Protein 1AF7 (pdb70)

Structure (mmCIF, N/CA/C/O backbone):
data_1AF7
#
_entry.id   1AF7
#
_cell.length_a   55.450
_cell.length_b   47.960
_cell.length_c   63.060
_cell.angle_alpha   90.00
_cell.angle_beta   112.64
_cell.angle_gamma   90.00
#
_symmetry.space_group_name_H-M   'P 1 21 1'
#
loop_
_entity.id
_entity.type
_entity.pdbx_description
1 polymer 'CHEMOTAXIS RECEPTOR METHYLTRANSFERASE CHER'
2 non-polymer S-ADENOSYL-L-HOMOCYSTEINE
3 water water
#
loop_
_atom_site.group_PDB
_atom_site.id
_atom_site.type_symbol
_atom_site.label_atom_id
_atom_site.label_alt_id
_atom_site.label_comp_id
_atom_site.label_asym_id
_atom_site.label_entity_id
_atom_site.label_seq_id
_atom_site.pdbx_PDB_ins_code
_atom_site.Cartn_x
_atom_site.Cartn_y
_atom_site.Cartn_z
_atom_site.occupancy
_atom_site.B_iso_or_equiv
_atom_site.auth_seq_id
_atom_site.auth_comp_id
_atom_site.auth_asym_id
_atom_site.auth_atom_id
_atom_site.pdbx_PDB_model_num
ATOM 1 N N . SER A 1 1 ? 57.507 13.653 83.099 1.00 45.18 11 SER A N 1
ATOM 2 C CA . SER A 1 1 ? 57.501 14.439 81.828 1.00 44.59 11 SER A CA 1
ATOM 3 C C . SER A 1 1 ? 56.066 14.515 81.316 1.00 44.47 11 SER A C 1
ATOM 4 O O . SER A 1 1 ? 55.820 14.992 80.202 1.00 46.28 11 SER A O 1
ATOM 7 N N . VAL A 1 2 ? 55.132 13.963 82.091 1.00 44.24 12 VAL A N 1
ATOM 8 C CA . VAL A 1 2 ? 53.723 14.009 81.701 1.00 42.42 12 VAL A CA 1
ATOM 9 C C . VAL A 1 2 ? 53.177 15.321 82.245 1.00 42.54 12 VAL A C 1
ATOM 10 O O . VAL A 1 2 ? 53.580 15.786 83.330 1.00 44.10 12 VAL A O 1
ATOM 14 N N . LEU A 1 3 ? 52.329 15.953 81.453 1.00 41.90 13 LEU A N 1
ATOM 15 C CA . LEU A 1 3 ? 51.724 17.197 81.846 1.00 39.13 13 LEU A CA 1
ATOM 16 C C . LEU A 1 3 ? 50.452 17.180 81.048 1.00 36.95 13 LEU A C 1
ATOM 17 O O . LEU A 1 3 ? 50.434 17.572 79.883 1.00 38.39 13 LEU A O 1
ATOM 22 N N . LEU A 1 4 ? 49.444 16.541 81.624 1.00 36.89 14 LEU A N 1
ATOM 23 C CA . LEU A 1 4 ? 48.130 16.434 81.004 1.00 38.04 14 LEU A CA 1
ATOM 24 C C . LEU A 1 4 ? 47.724 17.785 80.419 1.00 39.27 14 LEU A C 1
ATOM 25 O O . LEU A 1 4 ? 47.902 18.827 81.065 1.00 39.66 14 LEU A O 1
ATOM 30 N N . GLN A 1 5 ? 47.207 17.767 79.190 1.00 39.58 15 GLN A N 1
ATOM 31 C CA . GLN A 1 5 ? 46.801 18.991 78.518 1.00 39.49 15 GLN A CA 1
ATOM 32 C C . GLN A 1 5 ? 45.474 19.549 78.990 1.00 41.28 15 GLN A C 1
ATOM 33 O O . GLN A 1 5 ? 45.394 20.247 79.997 1.00 42.75 15 GLN A O 1
ATOM 39 N N . MET A 1 6 ? 44.425 19.225 78.246 1.00 42.26 16 MET A N 1
ATOM 40 C CA . MET A 1 6 ? 43.099 19.722 78.551 1.00 42.21 16 MET A CA 1
ATOM 41 C C . MET A 1 6 ? 42.939 21.199 78.171 1.00 40.28 16 MET A C 1
ATOM 42 O O . MET A 1 6 ? 43.655 22.084 78.670 1.00 38.10 16 MET A O 1
ATOM 47 N N . THR A 1 7 ? 42.094 21.409 77.164 1.00 35.00 17 THR A N 1
ATOM 48 C CA . THR A 1 7 ? 41.716 22.736 76.684 1.00 35.00 17 THR A CA 1
ATOM 49 C C . THR A 1 7 ? 40.213 22.761 77.008 1.00 35.00 17 THR A C 1
ATOM 50 O O . THR A 1 7 ? 39.666 21.752 77.510 1.00 35.00 17 THR A O 1
ATOM 54 N N . GLN A 1 8 ? 39.531 23.861 76.693 1.00 42.38 18 GLN A N 1
ATOM 55 C CA . GLN A 1 8 ? 38.107 23.940 77.008 1.00 41.79 18 GLN A CA 1
ATOM 56 C C . GLN A 1 8 ? 37.188 22.930 76.302 1.00 42.06 18 GLN A C 1
ATOM 57 O O . GLN A 1 8 ? 37.149 22.850 75.057 1.00 42.93 18 GLN A O 1
ATOM 63 N N . ARG A 1 9 ? 36.461 22.168 77.127 1.00 40.18 19 ARG A N 1
ATOM 64 C CA . ARG A 1 9 ? 35.483 21.175 76.669 1.00 37.21 19 ARG A CA 1
ATOM 65 C C . ARG A 1 9 ? 34.081 21.663 77.067 1.00 37.17 19 ARG A C 1
ATOM 66 O O . ARG A 1 9 ? 33.729 21.714 78.260 1.00 37.07 19 ARG A O 1
ATOM 74 N N . LEU A 1 10 ? 33.315 22.079 76.063 1.00 35.94 20 LEU A N 1
ATOM 75 C CA . LEU A 1 10 ? 31.969 22.581 76.271 1.00 34.98 20 LEU A CA 1
ATOM 76 C C . LEU A 1 10 ? 30.962 21.487 75.933 1.00 35.88 20 LEU A C 1
ATOM 77 O O . LEU A 1 10 ? 31.326 20.427 75.407 1.00 34.84 20 LEU A O 1
ATOM 82 N N . ALA A 1 11 ? 29.689 21.758 76.201 1.00 36.46 21 ALA A N 1
ATOM 83 C CA . ALA A 1 11 ? 28.642 20.776 75.942 1.00 38.74 21 ALA A CA 1
ATOM 84 C C . ALA A 1 11 ? 27.518 21.316 75.081 1.00 38.06 21 ALA A C 1
ATOM 85 O O . ALA A 1 11 ? 26.892 22.336 75.402 1.00 40.37 21 ALA A O 1
ATOM 87 N N . LEU A 1 12 ? 27.281 20.628 73.968 1.00 37.04 22 LEU A N 1
ATOM 88 C CA . LEU A 1 12 ? 26.222 21.000 73.047 1.00 34.07 22 LEU A CA 1
ATOM 89 C C . LEU A 1 12 ? 25.021 20.244 73.546 1.00 33.58 22 LEU A C 1
ATOM 90 O O . LEU A 1 12 ? 25.058 19.010 73.607 1.00 33.67 22 LEU A O 1
ATOM 95 N N . SER A 1 13 ? 23.992 20.967 73.974 1.00 33.33 23 SER A N 1
ATOM 96 C CA . SER A 1 13 ? 22.792 20.302 74.458 1.00 32.54 23 SER A CA 1
ATOM 97 C C . SER A 1 13 ? 21.883 19.945 73.287 1.00 32.87 23 SER A C 1
ATOM 98 O O . SER A 1 13 ? 22.088 20.420 72.173 1.00 32.57 23 SER A O 1
ATOM 101 N N . ASP A 1 14 ? 20.919 19.062 73.530 1.00 33.29 24 ASP A N 1
ATOM 102 C CA . ASP A 1 14 ? 19.961 18.670 72.501 1.00 32.69 24 ASP A CA 1
ATOM 103 C C . ASP A 1 14 ? 19.266 19.938 72.053 1.00 30.92 24 ASP A C 1
ATOM 104 O O . ASP A 1 14 ? 19.105 20.170 70.860 1.00 31.55 24 ASP A O 1
ATOM 109 N N . ALA A 1 15 ? 18.857 20.742 73.037 1.00 27.91 25 ALA A N 1
ATOM 110 C CA . ALA A 1 15 ? 18.163 22.002 72.810 1.00 25.45 25 ALA A CA 1
ATOM 111 C C . ALA A 1 15 ? 19.002 22.945 71.968 1.00 23.36 25 ALA A C 1
ATOM 112 O O . ALA A 1 15 ? 18.507 23.574 71.051 1.00 21.91 25 ALA A O 1
ATOM 114 N N . HIS A 1 16 ? 20.277 23.061 72.285 1.00 22.75 26 HIS A N 1
ATOM 115 C CA . HIS A 1 16 ? 21.104 23.944 71.502 1.00 22.93 26 HIS A CA 1
ATOM 116 C C . HIS A 1 16 ? 21.266 23.441 70.086 1.00 23.35 26 HIS A C 1
ATOM 117 O O . HIS A 1 16 ? 21.106 24.213 69.149 1.00 24.58 26 HIS A O 1
ATOM 124 N N . PHE A 1 17 ? 21.449 22.133 69.924 1.00 24.28 27 PHE A N 1
ATOM 125 C CA . PHE A 1 17 ? 21.604 21.541 68.595 1.00 24.39 27 PHE A CA 1
ATOM 126 C C . PHE A 1 17 ? 20.393 21.871 67.730 1.00 23.77 27 PHE A C 1
ATOM 127 O O . PHE A 1 17 ? 20.544 22.330 66.594 1.00 23.61 27 PHE A O 1
ATOM 135 N N . ARG A 1 18 ? 19.201 21.660 68.282 1.00 24.31 28 ARG A N 1
ATOM 136 C CA . ARG A 1 18 ? 17.953 21.931 67.573 1.00 26.31 28 ARG A CA 1
ATOM 137 C C . ARG A 1 18 ? 17.899 23.388 67.158 1.00 26.18 28 ARG A C 1
ATOM 138 O O . ARG A 1 18 ? 17.365 23.724 66.105 1.00 26.36 28 ARG A O 1
ATOM 146 N N . ARG A 1 19 ? 18.477 24.249 67.985 1.00 26.94 29 ARG A N 1
ATOM 147 C CA . ARG A 1 19 ? 18.500 25.677 67.717 1.00 26.26 29 ARG A CA 1
ATOM 148 C C . ARG A 1 19 ? 19.395 25.999 66.515 1.00 24.31 29 ARG A C 1
ATOM 149 O O . ARG A 1 19 ? 19.030 26.794 65.652 1.00 24.48 29 ARG A O 1
ATOM 157 N N . ILE A 1 20 ? 20.565 25.375 66.478 1.00 24.48 30 ILE A N 1
ATOM 158 C CA . ILE A 1 20 ? 21.542 25.538 65.408 1.00 23.14 30 ILE A CA 1
ATOM 159 C C . ILE A 1 20 ? 20.899 25.098 64.098 1.00 23.90 30 ILE A C 1
ATOM 160 O O . ILE A 1 20 ? 21.072 25.728 63.065 1.00 26.99 30 ILE A O 1
ATOM 165 N N . CYS A 1 21 ? 20.152 24.006 64.147 1.00 26.37 31 CYS A N 1
ATOM 166 C CA . CYS A 1 21 ? 19.469 23.484 62.967 1.00 25.74 31 CYS A CA 1
ATOM 167 C C . CYS A 1 21 ? 18.411 24.459 62.423 1.00 26.60 31 CYS A C 1
ATOM 168 O O . CYS A 1 21 ? 18.320 24.662 61.202 1.00 27.17 31 CYS A O 1
ATOM 171 N N . GLN A 1 22 ? 17.631 25.072 63.318 1.00 25.03 32 GLN A N 1
ATOM 172 C CA . GLN A 1 22 ? 16.602 26.031 62.908 1.00 24.54 32 GLN A CA 1
ATOM 173 C C . GLN A 1 22 ? 17.239 27.256 62.276 1.00 24.73 32 GLN A C 1
ATOM 174 O O . GLN A 1 22 ? 16.758 27.756 61.256 1.00 24.54 32 GLN A O 1
ATOM 180 N N . LEU A 1 23 ? 18.312 27.747 62.900 1.00 21.61 33 LEU A N 1
ATOM 181 C CA . LEU A 1 23 ? 19.015 28.935 62.429 1.00 22.07 33 LEU A CA 1
ATOM 182 C C . LEU A 1 23 ? 19.655 28.803 61.071 1.00 20.27 33 LEU A C 1
ATOM 183 O O . LEU A 1 23 ? 19.571 29.714 60.253 1.00 20.84 33 LEU A O 1
ATOM 188 N N . ILE A 1 24 ? 20.314 27.685 60.819 1.00 19.17 34 ILE A N 1
ATOM 189 C CA . ILE A 1 24 ? 20.954 27.518 59.538 1.00 20.53 34 ILE A CA 1
ATOM 190 C C . ILE A 1 24 ? 19.879 27.258 58.493 1.00 20.42 34 ILE A C 1
ATOM 191 O O . ILE A 1 24 ? 19.994 27.699 57.345 1.00 19.53 34 ILE A O 1
ATOM 196 N N . TYR A 1 25 ? 18.793 26.604 58.895 1.00 21.27 35 TYR A N 1
ATOM 197 C CA . TYR A 1 25 ? 17.704 26.346 57.954 1.00 22.48 35 TYR A CA 1
ATOM 198 C C . TYR A 1 25 ? 17.079 27.663 57.514 1.00 23.29 35 TYR A C 1
ATOM 199 O O . TYR A 1 25 ? 16.904 27.895 56.328 1.00 24.51 35 TYR A O 1
ATOM 208 N N . GLN A 1 26 ? 16.753 28.526 58.477 1.00 26.30 36 GLN A N 1
ATOM 209 C CA . GLN A 1 26 ? 16.142 29.829 58.191 1.00 26.00 36 GLN A CA 1
ATOM 210 C C . GLN A 1 26 ? 17.074 30.731 57.397 1.00 23.98 36 GLN A C 1
ATOM 211 O O . GLN A 1 26 ? 16.621 31.534 56.596 1.00 22.83 36 GLN A O 1
ATOM 217 N N . ARG A 1 27 ? 18.377 30.575 57.593 1.00 22.33 37 ARG A N 1
ATOM 218 C CA . ARG A 1 27 ? 19.356 31.408 56.914 1.00 21.27 37 ARG A CA 1
ATOM 219 C C . ARG A 1 27 ? 19.822 30.949 55.546 1.00 21.14 37 ARG A C 1
ATOM 220 O O . ARG A 1 27 ? 19.814 31.719 54.589 1.00 21.48 37 ARG A O 1
ATOM 228 N N . ALA A 1 28 ? 20.257 29.701 55.474 1.00 22.40 38 ALA A N 1
ATOM 229 C CA . ALA A 1 28 ? 20.797 29.124 54.253 1.00 23.16 38 ALA A CA 1
ATOM 230 C C . ALA A 1 28 ? 19.951 28.030 53.636 1.00 23.98 38 ALA A C 1
ATOM 231 O O . ALA A 1 28 ? 20.333 27.482 52.598 1.00 25.77 38 ALA A O 1
ATOM 233 N N . GLY A 1 29 ? 18.844 27.678 54.290 1.00 25.96 39 GLY A N 1
ATOM 234 C CA . GLY A 1 29 ? 17.955 26.646 53.778 1.00 24.94 39 GLY A CA 1
ATOM 235 C C . GLY A 1 29 ? 18.449 25.224 53.958 1.00 23.83 39 GLY A C 1
ATOM 236 O O . GLY A 1 29 ? 17.766 24.262 53.594 1.00 24.24 39 GLY A O 1
ATOM 237 N N . ILE A 1 30 ? 19.636 25.095 54.532 1.00 22.78 40 ILE A N 1
ATOM 238 C CA . ILE A 1 30 ? 20.261 23.805 54.772 1.00 23.33 40 ILE A CA 1
ATOM 239 C C . ILE A 1 30 ? 19.546 23.020 55.865 1.00 23.65 40 ILE A C 1
ATOM 240 O O . ILE A 1 30 ? 19.316 23.529 56.964 1.00 23.73 40 ILE A O 1
ATOM 245 N N . VAL A 1 31 ? 19.234 21.767 55.561 1.00 23.20 41 VAL A N 1
ATOM 246 C CA . VAL A 1 31 ? 18.569 20.882 56.494 1.00 25.60 41 VAL A CA 1
ATOM 247 C C . VAL A 1 31 ? 19.638 19.937 57.055 1.00 25.02 41 VAL A C 1
ATOM 248 O O . VAL A 1 31 ? 20.209 19.141 56.302 1.00 25.51 41 VAL A O 1
ATOM 252 N N . LEU A 1 32 ? 19.945 20.054 58.353 1.00 25.40 42 LEU A N 1
ATOM 253 C CA . LEU A 1 32 ? 20.962 19.200 58.998 1.00 27.04 42 LEU A CA 1
ATOM 254 C C . LEU A 1 32 ? 20.364 17.950 59.598 1.00 27.46 42 LEU A C 1
ATOM 255 O O . LEU A 1 32 ? 19.242 17.979 60.086 1.00 28.96 42 LEU A O 1
ATOM 260 N N . ALA A 1 33 ? 21.167 16.892 59.666 1.00 30.07 43 ALA A N 1
ATOM 261 C CA . ALA A 1 33 ? 20.743 15.612 60.238 1.00 30.69 43 ALA A CA 1
ATOM 262 C C . ALA A 1 33 ? 21.337 15.429 61.629 1.00 30.28 43 ALA A C 1
ATOM 263 O O . ALA A 1 33 ? 22.395 15.982 61.939 1.00 28.83 43 ALA A O 1
ATOM 265 N N . ASP A 1 34 ? 20.704 14.585 62.436 1.00 30.90 44 ASP A N 1
ATOM 266 C CA . ASP A 1 34 ? 21.175 14.337 63.798 1.00 31.18 44 ASP A CA 1
ATOM 267 C C . ASP A 1 34 ? 22.522 13.637 63.860 1.00 31.23 44 ASP A C 1
ATOM 268 O O . ASP A 1 34 ? 23.146 13.570 64.922 1.00 31.43 44 ASP A O 1
ATOM 273 N N . HIS A 1 35 ? 22.957 13.066 62.744 1.00 31.28 45 HIS A N 1
ATOM 274 C CA . HIS A 1 35 ? 24.236 12.370 62.730 1.00 32.39 45 HIS A CA 1
ATOM 275 C C . HIS A 1 35 ? 25.391 13.296 62.384 1.00 30.28 45 HIS A C 1
ATOM 276 O O . HIS A 1 35 ? 26.535 12.847 62.260 1.00 30.31 45 HIS A O 1
ATOM 283 N N . LYS A 1 36 ? 25.085 14.580 62.174 1.00 28.31 46 LYS A N 1
ATOM 284 C CA . LYS A 1 36 ? 26.120 15.577 61.896 1.00 27.25 46 LYS A CA 1
ATOM 285 C C . LYS A 1 36 ? 26.459 16.386 63.157 1.00 26.11 46 LYS A C 1
ATOM 286 O O . LYS A 1 36 ? 27.348 17.239 63.137 1.00 26.20 46 LYS A O 1
ATOM 292 N N . ARG A 1 37 ? 25.821 16.048 64.276 1.00 26.10 47 ARG A N 1
ATOM 293 C CA . ARG A 1 37 ? 26.032 16.793 65.513 1.00 26.34 47 ARG A CA 1
ATOM 294 C C . ARG A 1 37 ? 27.431 16.807 66.068 1.00 25.04 47 ARG A C 1
ATOM 295 O O . ARG A 1 37 ? 27.860 17.819 66.619 1.00 25.08 47 ARG A O 1
ATOM 303 N N . ASP A 1 38 ? 28.157 15.704 65.929 1.00 24.75 48 ASP A N 1
ATOM 304 C CA . ASP A 1 38 ? 29.525 15.673 66.447 1.00 24.05 48 ASP A CA 1
ATOM 305 C C . ASP A 1 38 ? 30.376 16.589 65.581 1.00 23.30 48 ASP A C 1
ATOM 306 O O . ASP A 1 38 ? 31.297 17.247 66.068 1.00 21.99 48 ASP A O 1
ATOM 311 N N . MET A 1 39 ? 30.053 16.608 64.287 1.00 23.04 49 MET A N 1
ATOM 312 C CA . MET A 1 39 ? 30.742 17.445 63.318 1.00 24.88 49 MET A CA 1
ATOM 313 C C . MET A 1 39 ? 30.415 18.905 63.615 1.00 23.85 49 MET A C 1
ATOM 314 O O . MET A 1 39 ? 31.316 19.741 63.669 1.00 24.56 49 MET A O 1
ATOM 319 N N . VAL A 1 40 ? 29.133 19.201 63.817 1.00 23.68 50 VAL A N 1
ATOM 320 C CA . VAL A 1 40 ? 28.683 20.559 64.131 1.00 25.57 50 VAL A CA 1
ATOM 321 C C . VAL A 1 40 ? 29.389 21.050 65.377 1.00 25.33 50 VAL A C 1
ATOM 322 O O . VAL A 1 40 ? 29.871 22.174 65.431 1.00 26.20 50 VAL A O 1
ATOM 326 N N . TYR A 1 41 ? 29.491 20.177 66.368 1.00 26.73 51 TYR A N 1
ATOM 327 C CA . TYR A 1 41 ? 30.148 20.535 67.602 1.00 26.13 51 TYR A CA 1
ATOM 328 C C . TYR A 1 41 ? 31.619 20.883 67.395 1.00 26.27 51 TYR A C 1
ATOM 329 O O . TYR A 1 41 ? 32.076 21.937 67.822 1.00 26.78 51 TYR A O 1
ATOM 338 N N . ASN A 1 42 ? 32.354 20.007 66.725 1.00 27.22 52 ASN A N 1
ATOM 339 C CA . ASN A 1 42 ? 33.769 20.231 66.489 1.00 26.87 52 ASN A CA 1
ATOM 340 C C . ASN A 1 42 ? 34.122 21.485 65.733 1.00 25.62 52 ASN A C 1
ATOM 341 O O . ASN A 1 42 ? 35.169 22.075 65.998 1.00 25.91 52 ASN A O 1
ATOM 346 N N . ARG A 1 43 ? 33.284 21.872 64.777 1.00 23.98 53 ARG A N 1
ATOM 347 C CA . ARG A 1 43 ? 33.525 23.075 63.980 1.00 22.91 53 ARG A CA 1
ATOM 348 C C . ARG A 1 43 ? 33.067 24.388 64.639 1.00 22.44 53 ARG A C 1
ATOM 349 O O . ARG A 1 43 ? 33.709 25.432 64.489 1.00 22.49 53 ARG A O 1
ATOM 357 N N . LEU A 1 44 ? 31.985 24.313 65.405 1.00 22.71 54 LEU A N 1
ATOM 358 C CA . LEU A 1 44 ? 31.435 25.467 66.088 1.00 22.79 54 LEU A CA 1
ATOM 359 C C . LEU A 1 44 ? 32.112 25.814 67.415 1.00 24.18 54 LEU A C 1
ATOM 360 O O . LEU A 1 44 ? 32.146 26.988 67.766 1.00 24.88 54 LEU A O 1
ATOM 365 N N . VAL A 1 45 ? 32.690 24.834 68.127 1.00 24.17 55 VAL A N 1
ATOM 366 C CA . VAL A 1 45 ? 33.381 25.137 69.391 1.00 25.37 55 VAL A CA 1
ATOM 367 C C . VAL A 1 45 ? 34.533 26.070 69.139 1.00 25.62 55 VAL A C 1
ATOM 368 O O . VAL A 1 45 ? 34.925 26.827 70.020 1.00 26.70 55 VAL A O 1
ATOM 372 N N . ARG A 1 46 ? 35.122 25.974 67.961 1.00 24.24 56 ARG A N 1
ATOM 373 C CA . ARG A 1 46 ? 36.218 26.852 67.617 1.00 24.67 56 ARG A CA 1
ATOM 374 C C . ARG A 1 46 ? 35.807 28.324 67.568 1.00 22.54 56 ARG A C 1
ATOM 375 O O . ARG A 1 46 ? 36.650 29.212 67.729 1.00 22.74 56 ARG A O 1
ATOM 383 N N . ARG A 1 47 ? 34.516 28.579 67.345 1.00 22.79 57 ARG A N 1
ATOM 384 C CA . ARG A 1 47 ? 33.988 29.940 67.288 1.00 21.40 57 ARG A CA 1
ATOM 385 C C . ARG A 1 47 ? 33.795 30.382 68.716 1.00 22.31 57 ARG A C 1
ATOM 386 O O . ARG A 1 47 ? 34.083 31.513 69.065 1.00 23.67 57 ARG A O 1
ATOM 394 N N . LEU A 1 48 ? 33.272 29.485 69.534 1.00 22.52 58 LEU A N 1
ATOM 395 C CA . LEU A 1 48 ? 33.047 29.767 70.936 1.00 23.64 58 LEU A CA 1
ATOM 396 C C . LEU A 1 48 ? 34.359 30.199 71.557 1.00 23.37 58 LEU A C 1
ATOM 397 O O . LEU A 1 48 ? 34.436 31.243 72.188 1.00 24.53 58 LEU A O 1
ATOM 402 N N . ARG A 1 49 ? 35.400 29.403 71.351 1.00 23.95 59 ARG A N 1
ATOM 403 C CA . ARG A 1 49 ? 36.717 29.698 71.891 1.00 24.54 59 ARG A CA 1
ATOM 404 C C . ARG A 1 49 ? 37.271 31.021 71.410 1.00 23.84 59 ARG A C 1
ATOM 405 O O . ARG A 1 49 ? 37.667 31.845 72.220 1.00 26.19 59 ARG A O 1
ATOM 413 N N . ALA A 1 50 ? 37.309 31.222 70.096 1.00 23.84 60 ALA A N 1
ATOM 414 C CA . ALA A 1 50 ? 37.825 32.462 69.514 1.00 22.86 60 ALA A CA 1
ATOM 415 C C . ALA A 1 50 ? 37.111 33.696 70.062 1.00 22.98 60 ALA A C 1
ATOM 416 O O . ALA A 1 50 ? 37.720 34.744 70.193 1.00 23.75 60 ALA A O 1
ATOM 418 N N . LEU A 1 51 ? 35.826 33.566 70.373 1.00 22.86 61 LEU A N 1
ATOM 419 C CA . LEU A 1 51 ? 35.040 34.667 70.904 1.00 22.81 61 LEU A CA 1
ATOM 420 C C . LEU A 1 51 ? 35.038 34.698 72.440 1.00 22.85 61 LEU A C 1
ATOM 421 O O . LEU A 1 51 ? 34.481 35.626 73.045 1.00 23.03 61 LEU A O 1
ATOM 426 N N . GLY A 1 52 ? 35.660 33.700 73.065 1.00 21.52 62 GLY A N 1
ATOM 427 C CA . GLY A 1 52 ? 35.719 33.660 74.513 1.00 22.63 62 GLY A CA 1
ATOM 428 C C . GLY A 1 52 ? 34.447 33.273 75.254 1.00 24.20 62 GLY A C 1
ATOM 429 O O . GLY A 1 52 ? 34.231 33.675 76.405 1.00 24.16 62 GLY A O 1
ATOM 430 N N . LEU A 1 53 ? 33.591 32.499 74.605 1.00 23.77 63 LEU A N 1
ATOM 431 C CA . LEU A 1 53 ? 32.347 32.051 75.225 1.00 26.03 63 LEU A CA 1
ATOM 432 C C . LEU A 1 53 ? 32.557 30.622 75.669 1.00 26.61 63 LEU A C 1
ATOM 433 O O . LEU A 1 53 ? 33.453 29.951 75.202 1.00 26.04 63 LEU A O 1
ATOM 438 N N . ASP A 1 54 ? 31.777 30.167 76.622 1.00 29.04 64 ASP A N 1
ATOM 439 C CA . ASP A 1 54 ? 31.904 28.788 77.066 1.00 31.77 64 ASP A CA 1
ATOM 440 C C . ASP A 1 54 ? 30.501 28.234 77.177 1.00 30.64 64 ASP A C 1
ATOM 441 O O . ASP A 1 54 ? 30.278 27.211 77.819 1.00 31.62 64 ASP A O 1
ATOM 446 N N . ASP A 1 55 ? 29.576 28.878 76.475 1.00 29.47 65 ASP A N 1
ATOM 447 C CA . ASP A 1 55 ? 28.181 28.524 76.538 1.00 26.34 65 ASP A CA 1
ATOM 448 C C . ASP A 1 55 ? 27.624 28.664 75.140 1.00 25.94 65 ASP A C 1
ATOM 449 O O . ASP A 1 55 ? 27.782 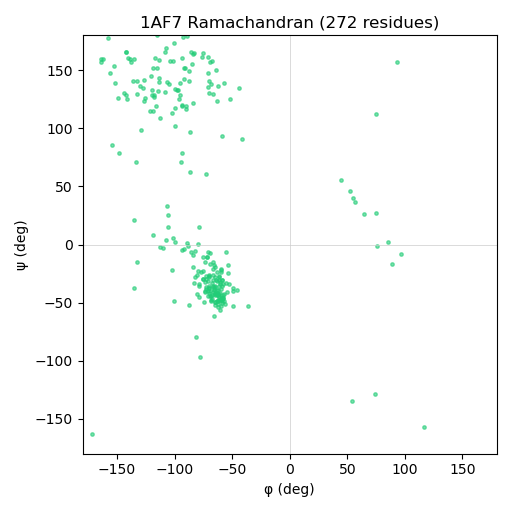29.718 74.508 1.00 25.56 65 ASP A O 1
ATOM 454 N N . PHE A 1 56 ? 27.014 27.589 74.636 1.00 25.32 66 PHE A N 1
ATOM 455 C CA . PHE A 1 56 ? 26.421 27.596 73.295 1.00 24.78 66 PHE A CA 1
ATOM 456 C C . PHE A 1 56 ? 25.196 28.478 73.274 1.00 22.47 66 PHE A C 1
ATOM 457 O O . PHE A 1 56 ? 24.858 29.055 72.248 1.00 22.95 66 PHE A O 1
ATOM 465 N N . GLY A 1 57 ? 24.559 28.615 74.427 1.00 23.99 67 GLY A N 1
ATOM 466 C CA . GLY A 1 57 ? 23.377 29.453 74.541 1.00 23.68 67 GLY A CA 1
ATOM 467 C C . GLY A 1 57 ? 23.717 30.904 74.308 1.00 24.29 67 GLY A C 1
ATOM 468 O O . GLY A 1 57 ? 22.960 31.610 73.662 1.00 26.39 67 GLY A O 1
ATOM 469 N N . ARG A 1 58 ? 24.863 31.343 74.813 1.00 24.98 68 ARG A N 1
ATOM 470 C CA . ARG A 1 58 ? 25.304 32.727 74.630 1.00 25.31 68 ARG A CA 1
ATOM 471 C C . ARG A 1 58 ? 25.711 33.003 73.187 1.00 25.51 68 ARG A C 1
ATOM 472 O O . ARG A 1 58 ? 25.487 34.096 72.679 1.00 26.17 68 ARG A O 1
ATOM 480 N N . TYR A 1 59 ? 26.344 32.023 72.547 1.00 25.33 69 TYR A N 1
ATOM 481 C CA . TYR A 1 59 ? 26.765 32.152 71.148 1.00 25.51 69 TYR A CA 1
ATOM 482 C C . TYR A 1 59 ? 25.568 32.339 70.197 1.00 25.77 69 TYR A C 1
ATOM 483 O O . TYR A 1 59 ? 25.575 33.208 69.311 1.00 26.06 69 TYR A O 1
ATOM 492 N N . LEU A 1 60 ? 24.562 31.488 70.373 1.00 25.26 70 LEU A N 1
ATOM 493 C CA . LEU A 1 60 ? 23.362 31.508 69.563 1.00 24.38 70 LEU A CA 1
ATOM 494 C C . LEU A 1 60 ? 22.563 32.784 69.758 1.00 24.22 70 LEU A C 1
ATOM 495 O O . LEU A 1 60 ? 21.884 33.231 68.842 1.00 24.08 70 LEU A O 1
ATOM 500 N N . SER A 1 61 ? 22.669 33.392 70.934 1.00 25.44 71 SER A N 1
ATOM 501 C CA . SER A 1 61 ? 21.961 34.635 71.208 1.00 26.70 71 SER A CA 1
ATOM 502 C C . SER A 1 61 ? 22.595 35.817 70.487 1.00 27.59 71 SER A C 1
ATOM 503 O O . SER A 1 61 ? 21.897 36.669 69.961 1.00 28.25 71 SER A O 1
ATOM 506 N N . MET A 1 62 ? 23.917 35.874 70.464 1.00 27.54 72 MET A N 1
ATOM 507 C CA . MET A 1 62 ? 24.616 36.947 69.767 1.00 28.14 72 MET A CA 1
ATOM 508 C C . MET A 1 62 ? 24.302 36.890 68.275 1.00 29.73 72 MET A C 1
ATOM 509 O O . MET A 1 62 ? 24.255 37.919 67.598 1.00 31.64 72 MET A O 1
ATOM 514 N N . LEU A 1 63 ? 24.074 35.675 67.782 1.00 29.10 73 LEU A N 1
ATOM 515 C CA . LEU A 1 63 ? 23.738 35.406 66.387 1.00 28.30 73 LEU A CA 1
ATOM 516 C C . LEU A 1 63 ? 22.292 35.822 66.098 1.00 28.03 73 LEU A C 1
ATOM 517 O O . LEU A 1 63 ? 22.004 36.509 65.108 1.00 27.04 73 LEU A O 1
ATOM 522 N N . GLU A 1 64 ? 21.381 35.373 66.960 1.00 28.51 74 GLU A N 1
ATOM 523 C CA . GLU A 1 64 ? 19.956 35.678 66.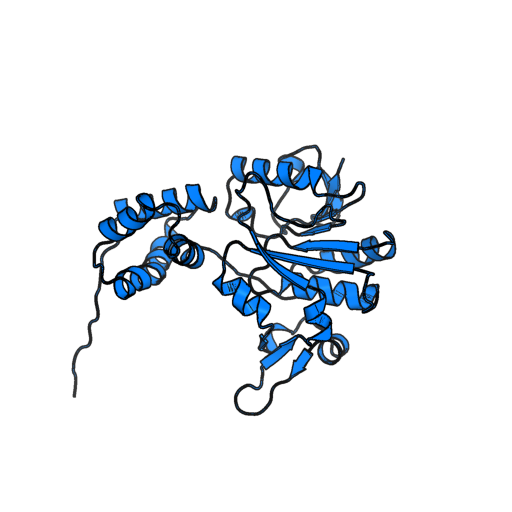832 1.00 31.77 74 GLU A CA 1
ATOM 524 C C . GLU A 1 64 ? 19.687 37.157 67.047 1.00 33.43 74 GLU A C 1
ATOM 525 O O . GLU A 1 64 ? 18.844 37.745 66.376 1.00 33.74 74 GLU A O 1
ATOM 531 N N . ALA A 1 65 ? 20.438 37.773 67.945 1.00 34.27 75 ALA A N 1
ATOM 532 C CA . ALA A 1 65 ? 20.242 39.173 68.189 1.00 35.76 75 ALA A CA 1
ATOM 533 C C . ALA A 1 65 ? 20.623 39.954 66.942 1.00 38.34 75 ALA A C 1
ATOM 534 O O . ALA A 1 65 ? 19.772 40.540 66.286 1.00 41.85 75 ALA A O 1
ATOM 536 N N . ASN A 1 66 ? 21.885 39.850 66.551 1.00 38.18 76 ASN A N 1
ATOM 537 C CA . ASN A 1 66 ? 22.434 40.615 65.432 1.00 37.47 76 ASN A CA 1
ATOM 538 C C . ASN A 1 66 ? 22.423 39.921 64.056 1.00 35.59 76 ASN A C 1
ATOM 539 O O . ASN A 1 66 ? 23.473 39.532 63.551 1.00 35.16 76 ASN A O 1
ATOM 544 N N . GLN A 1 67 ? 21.268 39.901 63.394 1.00 34.57 77 GLN A N 1
ATOM 545 C CA . GLN A 1 67 ? 21.125 39.231 62.096 1.00 33.99 77 GLN A CA 1
ATOM 546 C C . GLN A 1 67 ? 22.063 39.627 60.952 1.00 31.73 77 GLN A C 1
ATOM 547 O O . GLN A 1 67 ? 22.094 38.975 59.919 1.00 32.35 77 GLN A O 1
ATOM 553 N N . ASN A 1 68 ? 22.879 40.647 61.152 1.00 33.39 78 ASN A N 1
ATOM 554 C CA . ASN A 1 68 ? 23.783 41.087 60.100 1.00 33.27 78 ASN A CA 1
ATOM 555 C C . ASN A 1 68 ? 25.260 40.991 60.451 1.00 33.33 78 ASN A C 1
ATOM 556 O O . ASN A 1 68 ? 26.107 41.510 59.719 1.00 34.99 78 ASN A O 1
ATOM 561 N N . SER A 1 69 ? 25.602 40.375 61.569 1.00 33.73 79 SER A N 1
ATOM 562 C CA . SER A 1 69 ? 27.012 40.300 61.918 1.00 34.43 79 SER A CA 1
ATOM 563 C C . SER A 1 69 ? 27.851 39.419 60.992 1.00 33.78 79 SER A C 1
ATOM 564 O O . SER A 1 69 ? 27.318 38.548 60.297 1.00 35.23 79 SER A O 1
ATOM 567 N N . ALA A 1 70 ? 29.168 39.669 60.985 1.00 33.00 80 ALA A N 1
ATOM 568 C CA . ALA A 1 70 ? 30.152 38.904 60.191 1.00 29.81 80 ALA A CA 1
ATOM 569 C C . ALA A 1 70 ? 30.298 37.471 60.749 1.00 28.36 80 ALA A C 1
ATOM 570 O O . ALA A 1 70 ? 30.851 36.584 60.101 1.00 29.66 80 ALA A O 1
ATOM 572 N N . GLU A 1 71 ? 29.838 37.272 61.978 1.00 24.90 81 GLU A N 1
ATOM 573 C CA . GLU A 1 71 ? 29.887 35.976 62.626 1.00 22.85 81 GLU A CA 1
ATOM 574 C C . GLU A 1 71 ? 28.896 35.020 61.941 1.00 22.14 81 GLU A C 1
ATOM 575 O O . GLU A 1 71 ? 29.089 33.807 61.950 1.00 23.40 81 GLU A O 1
ATOM 581 N N . TRP A 1 72 ? 27.846 35.576 61.336 1.00 20.92 82 TRP A N 1
ATOM 582 C CA . TRP A 1 72 ? 26.858 34.783 60.643 1.00 20.60 82 TRP A CA 1
ATOM 583 C C . TRP A 1 72 ? 27.545 34.044 59.532 1.00 20.40 82 TRP A C 1
ATOM 584 O O . TRP A 1 72 ? 27.175 32.921 59.218 1.00 22.73 82 TRP A O 1
ATOM 595 N N . GLN A 1 73 ? 28.584 34.650 58.967 1.00 21.23 83 GLN A N 1
ATOM 596 C CA . GLN A 1 73 ? 29.330 34.025 57.882 1.00 19.65 83 GLN A CA 1
ATOM 597 C C . GLN A 1 73 ? 30.194 32.862 58.367 1.00 18.26 83 GLN A C 1
ATOM 598 O O . GLN A 1 73 ? 30.336 31.852 57.681 1.00 19.66 83 GLN A O 1
ATOM 604 N N . ALA A 1 74 ? 30.785 33.010 59.542 1.00 18.23 84 ALA A N 1
ATOM 605 C CA . ALA A 1 74 ? 31.603 31.958 60.118 1.00 17.32 84 ALA A CA 1
ATOM 606 C C . ALA A 1 74 ? 30.715 30.759 60.465 1.00 18.46 84 ALA A C 1
ATOM 607 O O . ALA A 1 74 ? 31.122 29.615 60.333 1.00 20.38 84 ALA A O 1
ATOM 609 N N . PHE A 1 75 ? 29.501 31.043 60.916 1.00 17.45 85 PHE A N 1
ATOM 610 C CA . PHE A 1 75 ? 28.497 30.050 61.293 1.00 16.57 85 PHE A CA 1
ATOM 611 C C . PHE A 1 75 ? 28.106 29.215 60.065 1.00 15.86 85 PHE A C 1
ATOM 612 O O . PHE A 1 75 ? 28.103 27.981 60.097 1.00 15.09 85 PHE A O 1
ATOM 620 N N . ILE A 1 76 ? 27.808 29.916 58.979 1.00 16.96 86 ILE A N 1
ATOM 621 C CA . ILE A 1 76 ? 27.432 29.317 57.706 1.00 17.34 86 ILE A CA 1
ATOM 622 C C . ILE A 1 76 ? 28.563 28.451 57.138 1.00 17.37 86 ILE A C 1
ATOM 623 O O . ILE A 1 76 ? 28.349 27.319 56.702 1.00 18.84 86 ILE A O 1
ATOM 628 N N . ASN A 1 77 ? 29.767 28.999 57.123 1.00 18.80 87 ASN A N 1
ATOM 629 C CA . ASN A 1 77 ? 30.916 28.284 56.594 1.00 18.87 87 ASN A CA 1
ATOM 630 C C . ASN A 1 77 ? 31.164 26.968 57.320 1.00 20.81 87 ASN A C 1
ATOM 631 O O . ASN A 1 77 ? 31.673 26.013 56.745 1.00 22.40 87 ASN A O 1
ATOM 636 N N . ALA A 1 78 ? 30.807 26.936 58.595 1.00 21.04 88 ALA A N 1
ATOM 637 C CA . ALA A 1 78 ? 30.988 25.776 59.453 1.00 18.85 88 ALA A CA 1
ATOM 638 C C . ALA A 1 78 ? 30.033 24.639 59.149 1.00 19.23 88 ALA A C 1
ATOM 639 O O . ALA A 1 78 ? 30.385 23.472 59.320 1.00 19.60 88 ALA A O 1
ATOM 641 N N . LEU A 1 79 ? 28.845 24.971 58.651 1.00 19.12 89 LEU A N 1
ATOM 642 C CA . LEU A 1 79 ? 27.818 23.974 58.401 1.00 18.90 89 LEU A CA 1
ATOM 643 C C . LEU A 1 79 ? 27.503 23.597 56.976 1.00 17.18 89 LEU A C 1
ATOM 644 O O . LEU A 1 79 ? 26.561 22.879 56.737 1.00 17.82 89 LEU A O 1
ATOM 649 N N . THR A 1 80 ? 28.224 24.128 56.014 1.00 16.55 90 THR A N 1
ATOM 650 C CA . THR A 1 80 ? 27.948 23.742 54.649 1.00 16.03 90 THR A CA 1
ATOM 651 C C . THR A 1 80 ? 28.729 22.453 54.335 1.00 15.78 90 THR A C 1
ATOM 652 O O . THR A 1 80 ? 29.652 22.084 55.068 1.00 18.08 90 THR A O 1
ATOM 656 N N . THR A 1 81 ? 28.362 21.799 53.229 1.00 17.15 91 THR A N 1
ATOM 657 C CA . THR A 1 81 ? 29.002 20.586 52.739 1.00 16.58 91 THR A CA 1
ATOM 658 C C . THR A 1 81 ? 29.485 20.933 51.328 1.00 14.73 91 THR A C 1
ATOM 659 O O . THR A 1 81 ? 28.686 21.135 50.411 1.00 14.44 91 THR A O 1
ATOM 663 N N . ASN A 1 82 ? 30.800 20.942 51.159 1.00 15.45 92 ASN A N 1
ATOM 664 C CA . ASN A 1 82 ? 31.433 21.341 49.910 1.00 14.41 92 ASN A CA 1
ATOM 665 C C . ASN A 1 82 ? 32.045 20.272 49.005 1.00 16.25 92 ASN A C 1
ATOM 666 O O . ASN A 1 82 ? 32.804 20.618 48.100 1.00 16.80 92 ASN A O 1
ATOM 671 N N . LEU A 1 83 ? 31.728 19.004 49.224 1.00 16.02 93 LEU A N 1
ATOM 672 C CA . LEU A 1 83 ? 32.302 17.932 48.415 1.00 16.03 93 LEU A CA 1
ATOM 673 C C . LEU A 1 83 ? 32.135 18.186 46.914 1.00 14.23 93 LEU A C 1
ATOM 674 O O . LEU A 1 83 ? 31.018 18.369 46.436 1.00 13.70 93 LEU A O 1
ATOM 679 N N . THR A 1 84 ? 33.242 18.158 46.175 1.00 12.21 94 THR A N 1
ATOM 680 C CA . THR A 1 84 ? 33.219 18.422 44.743 1.00 11.50 94 THR A CA 1
ATOM 681 C C . THR A 1 84 ? 34.440 17.799 44.097 1.00 13.14 94 THR A C 1
ATOM 682 O O . THR A 1 84 ? 35.287 17.236 44.789 1.00 15.83 94 THR A O 1
ATOM 686 N N . ALA A 1 85 ? 34.540 17.922 42.778 1.00 13.30 95 ALA A N 1
ATOM 687 C CA . ALA A 1 85 ? 35.650 17.361 42.006 1.00 13.03 95 ALA A CA 1
ATOM 688 C C . ALA A 1 85 ? 35.711 17.974 40.612 1.00 13.83 95 ALA A C 1
ATOM 689 O O . ALA A 1 85 ? 34.716 18.483 40.118 1.00 13.09 95 ALA A O 1
ATOM 691 N N . PHE A 1 86 ? 36.882 17.934 39.984 1.00 13.46 96 PHE A N 1
ATOM 692 C CA . PHE A 1 86 ? 37.023 18.445 38.626 1.00 14.91 96 PHE A CA 1
ATOM 693 C C . PHE A 1 86 ? 36.308 17.475 37.707 1.00 16.93 96 PHE A C 1
ATOM 694 O O . PHE A 1 86 ? 36.462 16.260 37.853 1.00 20.09 96 PHE A O 1
ATOM 702 N N . PHE A 1 87 ? 35.538 18.013 36.763 1.00 18.32 97 PHE A N 1
ATOM 703 C CA . PHE A 1 87 ? 34.787 17.221 35.797 1.00 17.20 97 PHE A CA 1
ATOM 704 C C . PHE A 1 87 ? 33.837 16.173 36.404 1.00 17.65 97 PHE A C 1
ATOM 705 O O . PHE A 1 87 ? 33.691 15.073 35.889 1.00 17.08 97 PHE A O 1
ATOM 713 N N . ARG A 1 88 ? 33.164 16.550 37.485 1.00 16.43 98 ARG A N 1
ATOM 714 C CA . ARG A 1 88 ? 32.196 15.682 38.148 1.00 15.87 98 ARG A CA 1
ATOM 715 C C . ARG A 1 88 ? 31.029 15.642 37.153 1.00 17.91 98 ARG A C 1
ATOM 716 O O . ARG A 1 88 ? 30.795 16.635 36.476 1.00 18.68 98 ARG A O 1
ATOM 724 N N . GLU A 1 89 ? 30.302 14.522 37.065 1.00 17.46 99 GLU A N 1
ATOM 725 C CA . GLU A 1 89 ? 29.194 14.342 36.115 1.00 16.19 99 GLU A CA 1
ATOM 726 C C . GLU A 1 89 ? 29.626 14.856 34.745 1.00 17.57 99 GLU A C 1
ATOM 727 O O . GLU A 1 89 ? 28.923 15.628 34.078 1.00 18.78 99 GLU A O 1
ATOM 733 N N . ALA A 1 90 ? 30.741 14.289 34.299 1.00 19.71 100 ALA A N 1
ATOM 734 C CA . ALA A 1 90 ? 31.435 14.655 33.063 1.00 21.35 100 ALA A CA 1
ATOM 735 C C . ALA A 1 90 ? 30.653 14.664 31.761 1.00 20.00 100 ALA A C 1
ATOM 736 O O . ALA A 1 90 ? 31.083 15.254 30.764 1.00 19.18 100 ALA A O 1
ATOM 738 N N . HIS A 1 91 ? 29.504 14.008 31.770 1.00 19.75 101 HIS A N 1
ATOM 739 C CA . HIS A 1 91 ? 28.651 13.954 30.601 1.00 18.00 101 HIS A CA 1
ATOM 740 C C . HIS A 1 91 ? 28.096 15.334 30.277 1.00 18.48 101 HIS A C 1
ATOM 741 O O . HIS A 1 91 ? 27.702 15.583 29.156 1.00 16.42 101 HIS A O 1
ATOM 748 N N . HIS A 1 92 ? 28.090 16.229 31.260 1.00 17.40 102 HIS A N 1
ATOM 749 C CA . HIS A 1 92 ? 27.563 17.573 31.062 1.00 16.93 102 HIS A CA 1
ATOM 750 C C . HIS A 1 92 ? 28.431 18.431 30.195 1.00 16.82 102 HIS A C 1
ATOM 751 O O . HIS A 1 92 ? 27.928 19.276 29.466 1.00 17.76 102 HIS A O 1
ATOM 758 N N . PHE A 1 93 ? 29.737 18.188 30.249 1.00 18.14 103 PHE A N 1
ATOM 759 C CA . PHE A 1 93 ? 30.676 18.994 29.494 1.00 18.21 103 PHE A CA 1
ATOM 760 C C . PHE A 1 93 ? 30.580 18.929 27.965 1.00 20.20 103 PHE A C 1
ATOM 761 O O . PHE A 1 93 ? 30.715 19.970 27.315 1.00 20.86 103 PHE A O 1
ATOM 769 N N . PRO A 1 94 ? 30.381 17.722 27.368 1.00 18.59 104 PRO A N 1
ATOM 770 C CA . PRO A 1 94 ? 30.238 17.623 25.904 1.00 20.02 104 PRO A CA 1
ATOM 771 C C . PRO A 1 94 ? 28.920 18.320 25.491 1.00 17.67 104 PRO A C 1
ATOM 772 O O . PRO A 1 94 ? 28.820 18.927 24.431 1.00 16.96 104 PRO A O 1
ATOM 776 N N . ILE A 1 95 ? 27.933 18.291 26.370 1.00 17.51 105 ILE A N 1
ATOM 777 C CA . ILE A 1 95 ? 26.658 18.936 26.096 1.00 18.31 105 ILE A CA 1
ATOM 778 C C . ILE A 1 95 ? 26.833 20.476 26.092 1.00 20.54 105 ILE A C 1
ATOM 779 O O . ILE A 1 95 ? 26.325 21.188 25.218 1.00 22.05 105 ILE A O 1
ATOM 784 N N . LEU A 1 96 ? 27.562 20.988 27.069 1.00 21.85 106 LEU A N 1
ATOM 785 C CA . LEU A 1 96 ? 27.800 22.417 27.176 1.00 20.74 106 LEU A CA 1
ATOM 786 C C . LEU A 1 96 ? 28.544 22.919 25.951 1.00 21.84 106 LEU A C 1
ATOM 787 O O . LEU A 1 96 ? 28.176 23.936 25.390 1.00 22.62 106 LEU A O 1
ATOM 792 N N . ALA A 1 97 ? 29.606 22.221 25.555 1.00 22.49 107 ALA A N 1
ATOM 793 C CA . ALA A 1 97 ? 30.419 22.603 24.402 1.00 23.96 107 ALA A CA 1
ATOM 794 C C . ALA A 1 97 ? 29.593 22.641 23.117 1.00 24.61 107 ALA A C 1
ATOM 795 O O . ALA A 1 97 ? 29.767 23.531 22.284 1.00 25.25 107 ALA A O 1
ATOM 797 N N . GLU A 1 98 ? 28.673 21.686 23.008 1.00 26.21 108 GLU A N 1
ATOM 798 C CA . GLU A 1 98 ? 27.740 21.498 21.887 1.00 27.61 108 GLU A CA 1
ATOM 799 C C . GLU A 1 98 ? 26.839 22.747 21.794 1.00 26.57 108 GLU A C 1
ATOM 800 O O . GLU A 1 98 ? 26.745 23.403 20.749 1.00 25.75 108 GLU A O 1
ATOM 806 N N . HIS A 1 99 ? 26.214 23.076 22.921 1.00 24.73 109 HIS A N 1
ATOM 807 C CA . HIS A 1 99 ? 25.323 24.230 23.072 1.00 24.16 109 HIS A CA 1
ATOM 808 C C . HIS A 1 99 ? 26.059 25.551 22.736 1.00 23.50 109 HIS A C 1
ATOM 809 O O . HIS A 1 99 ? 25.560 26.381 21.976 1.00 24.73 109 HIS A O 1
ATOM 816 N N . ALA A 1 100 ? 27.249 25.724 23.306 1.00 23.95 110 ALA A N 1
ATOM 817 C CA . ALA A 1 100 ? 28.064 26.912 23.108 1.00 22.24 110 ALA A CA 1
ATOM 818 C C . ALA A 1 100 ? 28.440 27.085 21.643 1.00 24.70 110 ALA A C 1
ATOM 819 O O . ALA A 1 100 ? 28.421 28.194 21.122 1.00 26.48 110 ALA A O 1
ATOM 821 N N . ARG A 1 101 ? 28.816 25.993 20.989 1.00 27.07 111 ARG A N 1
ATOM 822 C CA . ARG A 1 101 ? 29.188 26.020 19.582 1.00 29.33 111 ARG A CA 1
ATOM 823 C C . ARG A 1 101 ? 28.093 26.681 18.758 1.00 30.63 111 ARG A C 1
ATOM 824 O O . ARG A 1 101 ? 28.371 27.282 17.722 1.00 31.47 111 ARG A O 1
ATOM 832 N N . ARG A 1 102 ? 26.839 26.505 19.154 1.00 32.86 112 ARG A N 1
ATOM 833 C CA . ARG A 1 102 ? 25.761 27.139 18.410 1.00 35.23 112 ARG A CA 1
ATOM 834 C C . ARG A 1 102 ? 25.612 28.592 18.816 1.00 36.99 112 ARG A C 1
ATOM 835 O O . ARG A 1 102 ? 26.160 29.474 18.166 1.00 40.71 112 ARG A O 1
ATOM 843 N N . ARG A 1 103 ? 24.954 28.835 19.942 1.00 37.24 113 ARG A N 1
ATOM 844 C CA . ARG A 1 103 ? 24.705 30.189 20.424 1.00 37.02 113 ARG A CA 1
ATOM 845 C C . ARG A 1 103 ? 25.877 31.174 20.290 1.00 37.96 113 ARG A C 1
ATOM 846 O O . ARG A 1 103 ? 26.713 31.293 21.205 1.00 38.68 113 ARG A O 1
ATOM 854 N N . HIS A 1 104 ? 25.947 31.881 19.161 1.00 37.01 114 HIS A N 1
ATOM 855 C CA . HIS A 1 104 ? 27.008 32.870 18.990 1.00 37.64 114 HIS A CA 1
ATOM 856 C C . HIS A 1 104 ? 26.616 34.203 19.599 1.00 36.47 114 HIS A C 1
ATOM 857 O O . HIS A 1 104 ? 25.434 34.545 19.712 1.00 37.99 114 HIS A O 1
ATOM 864 N N . GLY A 1 105 ? 27.638 34.965 19.948 1.00 36.50 115 GLY A N 1
ATOM 865 C CA . GLY A 1 105 ? 27.453 36.229 20.624 1.00 34.76 115 GLY A CA 1
ATOM 866 C C . GLY A 1 105 ? 28.147 35.859 21.918 1.00 32.81 115 GLY A C 1
ATOM 867 O O . GLY A 1 105 ? 28.944 34.919 21.928 1.00 32.34 115 GLY A O 1
ATOM 868 N N . GLU A 1 106 ? 27.847 36.520 23.021 1.00 31.38 116 GLU A N 1
ATOM 869 C CA . GLU A 1 106 ? 28.533 36.139 24.241 1.00 30.69 116 GLU A CA 1
ATOM 870 C C . GLU A 1 106 ? 27.862 34.969 24.933 1.00 28.96 116 GLU A C 1
ATOM 871 O O . GLU A 1 106 ? 26.677 35.036 25.260 1.00 29.81 116 GLU A O 1
ATOM 877 N N . TYR A 1 107 ? 28.614 33.890 25.125 1.00 24.58 117 TYR A N 1
ATOM 878 C CA . TYR A 1 107 ? 28.086 32.727 25.803 1.00 20.69 117 TYR A CA 1
ATOM 879 C C . TYR A 1 107 ? 28.407 32.949 27.280 1.00 18.43 117 TYR A C 1
ATOM 880 O O . TYR A 1 107 ? 29.582 33.055 27.663 1.00 20.29 117 TYR A O 1
ATOM 889 N N . ARG A 1 108 ? 27.361 33.017 28.103 1.00 17.92 118 ARG A N 1
ATOM 890 C CA . ARG A 1 108 ? 27.512 33.289 29.514 1.00 16.59 118 ARG A CA 1
ATOM 891 C C . ARG A 1 108 ? 26.985 32.154 30.348 1.00 14.68 118 ARG A C 1
ATOM 892 O O . ARG A 1 108 ? 25.890 31.686 30.136 1.00 14.00 118 ARG A O 1
ATOM 900 N N . VAL A 1 109 ? 27.763 31.743 31.338 1.00 17.40 119 VAL A N 1
ATOM 901 C CA . VAL A 1 109 ? 27.385 30.641 32.201 1.00 15.36 119 VAL A CA 1
ATOM 902 C C . VAL A 1 109 ? 27.446 31.040 33.650 1.00 14.68 119 VAL A C 1
ATOM 903 O O . VAL A 1 109 ? 28.353 31.744 34.044 1.00 15.17 119 VAL A O 1
ATOM 907 N N . TRP A 1 110 ? 26.486 30.556 34.432 1.00 15.67 120 TRP A N 1
ATOM 908 C CA . TRP A 1 110 ? 26.419 30.795 35.864 1.00 14.93 120 TRP A CA 1
ATOM 909 C C . TRP A 1 110 ? 26.568 29.452 36.585 1.00 15.95 120 TRP A C 1
ATOM 910 O O . TRP A 1 110 ? 25.784 28.538 36.370 1.00 15.79 120 TRP A O 1
ATOM 921 N N . SER A 1 111 ? 27.601 29.322 37.406 1.00 15.46 121 SER A N 1
ATOM 922 C CA . SER A 1 111 ? 27.786 28.127 38.222 1.00 14.53 121 SER A CA 1
ATOM 923 C C . SER A 1 111 ? 27.258 28.578 39.595 1.00 14.61 121 SER A C 1
ATOM 924 O O . SER A 1 111 ? 27.959 29.295 40.291 1.00 16.38 121 SER A O 1
ATOM 927 N N . ALA A 1 112 ? 26.039 28.170 39.952 1.00 12.37 122 ALA A N 1
ATOM 928 C CA . ALA A 1 112 ? 25.364 28.538 41.200 1.00 11.46 122 ALA A CA 1
ATOM 929 C C . ALA A 1 112 ? 25.867 27.932 42.518 1.00 11.68 122 ALA A C 1
ATOM 930 O O . ALA A 1 112 ? 25.447 28.345 43.589 1.00 11.35 122 ALA A O 1
ATOM 932 N N . ALA A 1 113 ? 26.750 26.945 42.449 1.00 11.70 123 ALA A N 1
ATOM 933 C CA . ALA A 1 113 ? 27.310 26.348 43.662 1.00 11.98 123 ALA A CA 1
ATOM 934 C C . ALA A 1 113 ? 28.713 25.928 43.289 1.00 11.85 123 ALA A C 1
ATOM 935 O O . ALA A 1 113 ? 28.973 24.761 43.053 1.00 15.19 123 ALA A O 1
ATOM 937 N N . ALA A 1 114 ? 29.618 26.896 43.258 1.00 12.11 124 ALA A N 1
ATOM 938 C CA . ALA A 1 114 ? 31.008 26.706 42.857 1.00 11.99 124 ALA A CA 1
ATOM 939 C C . ALA A 1 114 ? 31.932 25.921 43.774 1.00 12.06 124 ALA A C 1
ATOM 940 O O . ALA A 1 114 ? 32.906 25.314 43.303 1.00 12.73 124 ALA A O 1
ATOM 942 N N . SER A 1 115 ? 31.638 25.948 45.074 1.00 13.23 125 SER A N 1
ATOM 943 C CA . SER A 1 115 ? 32.462 25.320 46.083 1.00 12.05 125 SER A CA 1
ATOM 944 C C . SER A 1 115 ? 33.894 25.841 45.944 1.00 12.77 125 SER A C 1
ATOM 945 O O . SER A 1 115 ? 34.094 27.049 45.774 1.00 15.02 125 SER A O 1
ATOM 948 N N . THR A 1 116 ? 34.884 24.953 45.992 1.00 13.29 126 THR A N 1
ATOM 949 C CA . THR A 1 116 ? 36.280 25.361 45.884 1.00 10.94 126 THR A CA 1
ATOM 950 C C . THR A 1 116 ? 36.782 25.664 44.459 1.00 9.23 126 THR A C 1
ATOM 951 O O . THR A 1 116 ? 37.987 25.763 44.204 1.00 10.60 126 THR A O 1
ATOM 955 N N . GLY A 1 117 ? 35.840 25.820 43.530 1.00 8.76 127 GLY A N 1
ATOM 956 C CA . GLY A 1 117 ? 36.189 26.177 42.164 1.00 6.42 127 GLY A CA 1
ATOM 957 C C . GLY A 1 117 ? 36.321 25.115 41.086 1.00 8.32 127 GLY A C 1
ATOM 958 O O . GLY A 1 117 ? 36.461 25.438 39.914 1.00 9.27 127 GLY A O 1
ATOM 959 N N . GLU A 1 118 ? 36.268 23.852 41.465 1.00 6.75 128 GLU A N 1
ATOM 960 C CA . GLU A 1 118 ? 36.407 22.778 40.505 1.00 7.79 128 GLU A CA 1
ATOM 961 C C . GLU A 1 118 ? 35.376 22.827 39.395 1.00 8.40 128 GLU A C 1
ATOM 962 O O . GLU A 1 118 ? 35.710 22.647 38.233 1.00 10.99 128 GLU A O 1
ATOM 968 N N . GLU A 1 119 ? 34.120 23.043 39.738 1.00 9.89 129 GLU A N 1
ATOM 969 C CA . GLU A 1 119 ? 33.083 23.105 38.715 1.00 10.53 129 GLU A CA 1
ATOM 970 C C . GLU A 1 119 ? 33.278 24.307 37.775 1.00 12.51 129 GLU A C 1
ATOM 971 O O . GLU A 1 119 ? 33.239 24.133 36.567 1.00 13.92 129 GLU A O 1
ATOM 977 N N . PRO A 1 120 ? 33.424 25.541 38.309 1.00 13.53 130 PRO A N 1
ATOM 978 C CA . PRO A 1 120 ? 33.626 26.661 37.380 1.00 12.59 130 PRO A CA 1
ATOM 979 C C . PRO A 1 120 ? 34.880 26.541 36.504 1.00 11.51 130 PRO A C 1
ATOM 980 O O . PRO A 1 120 ? 34.895 27.016 35.366 1.00 13.26 130 PRO A O 1
ATOM 984 N N . TYR A 1 121 ? 35.952 25.955 37.030 1.00 12.51 131 TYR A N 1
ATOM 985 C CA . TYR A 1 121 ? 37.146 25.811 36.215 1.00 10.63 131 TYR A CA 1
ATOM 986 C C . TYR A 1 121 ? 36.950 24.701 35.197 1.00 9.82 131 TYR A C 1
ATOM 987 O O . TYR A 1 121 ? 37.514 24.748 34.130 1.00 13.59 131 TYR A O 1
ATOM 996 N N . SER A 1 122 ? 36.144 23.706 35.512 1.00 10.01 132 SER A N 1
ATOM 997 C CA . SER A 1 122 ? 35.879 22.667 34.540 1.00 8.53 132 SER A CA 1
ATOM 998 C C . SER A 1 122 ? 35.147 23.300 33.366 1.00 10.35 132 SER A C 1
ATOM 999 O O . SER A 1 122 ? 35.430 22.979 32.217 1.00 10.62 132 SER A O 1
ATOM 1002 N N . ILE A 1 123 ? 34.184 24.168 33.672 1.00 12.23 133 ILE A N 1
ATOM 1003 C CA . ILE A 1 123 ? 33.387 24.883 32.674 1.00 12.46 133 ILE A CA 1
ATOM 1004 C C . ILE A 1 123 ? 34.294 25.764 31.824 1.00 14.67 133 ILE A C 1
ATOM 1005 O O . ILE A 1 123 ? 34.195 25.757 30.603 1.00 15.54 133 ILE A O 1
ATOM 1010 N N . ALA A 1 124 ? 35.208 26.488 32.462 1.00 15.04 134 ALA A N 1
ATOM 1011 C CA . ALA A 1 124 ? 36.128 27.370 31.745 1.00 13.82 134 ALA A CA 1
ATOM 1012 C C . ALA A 1 124 ? 37.041 26.597 30.775 1.00 13.49 134 ALA A C 1
ATOM 1013 O O . ALA A 1 124 ? 37.291 27.032 29.649 1.00 13.88 134 ALA A O 1
ATOM 1015 N N . ILE A 1 125 ? 37.569 25.472 31.235 1.00 14.60 135 ILE A N 1
ATOM 1016 C CA . ILE A 1 125 ? 38.436 24.623 30.416 1.00 15.32 135 ILE A CA 1
ATOM 1017 C C . ILE A 1 125 ? 37.676 24.068 29.204 1.00 13.74 135 ILE A C 1
ATOM 1018 O O . ILE A 1 125 ? 38.209 24.032 28.106 1.00 15.14 135 ILE A O 1
ATOM 1023 N N . THR A 1 126 ? 36.432 23.645 29.424 1.00 14.22 136 THR A N 1
ATOM 1024 C CA . THR A 1 126 ? 35.568 23.117 28.366 1.00 16.47 136 THR A CA 1
ATOM 1025 C C . THR A 1 126 ? 35.285 24.186 27.295 1.00 16.00 136 THR A C 1
ATOM 1026 O O . THR A 1 126 ? 35.314 23.911 26.089 1.00 17.49 136 THR A O 1
ATOM 1030 N N . LEU A 1 127 ? 34.997 25.401 27.749 1.00 16.74 137 LEU A N 1
ATOM 1031 C CA . LEU A 1 127 ? 34.712 26.515 26.869 1.00 17.82 137 LEU A CA 1
ATOM 1032 C C . LEU A 1 127 ? 35.964 27.001 26.142 1.00 17.42 137 LEU A C 1
ATOM 1033 O O . LEU A 1 127 ? 35.898 27.312 24.957 1.00 17.11 137 LEU A O 1
ATOM 1038 N N . ALA A 1 128 ? 37.099 27.046 26.830 1.00 17.81 138 ALA A N 1
ATOM 1039 C CA . ALA A 1 128 ? 38.360 27.453 26.218 1.00 15.85 138 ALA A CA 1
ATOM 1040 C C . ALA A 1 128 ? 38.741 26.476 25.096 1.00 17.78 138 ALA A C 1
ATOM 1041 O O . ALA A 1 128 ? 39.304 26.873 24.067 1.00 18.26 138 ALA A O 1
ATOM 1043 N N . ASP A 1 129 ? 38.498 25.188 25.335 1.00 19.88 139 ASP A N 1
ATOM 1044 C CA . ASP A 1 129 ? 38.787 24.127 24.354 1.00 20.56 139 ASP A CA 1
ATOM 1045 C C . ASP A 1 129 ? 37.836 24.180 23.162 1.00 18.95 139 ASP A C 1
ATOM 1046 O O . ASP A 1 129 ? 38.248 23.970 22.041 1.00 19.20 139 ASP A O 1
ATOM 1051 N N . ALA A 1 130 ? 36.558 24.412 23.433 1.00 19.03 140 ALA A N 1
ATOM 1052 C CA . ALA A 1 130 ? 35.523 24.446 22.421 1.00 20.22 140 ALA A CA 1
ATOM 1053 C C . ALA A 1 130 ? 35.454 25.736 21.633 1.00 21.23 140 ALA A C 1
ATOM 1054 O O . ALA A 1 130 ? 35.317 25.734 20.423 1.00 24.02 140 ALA A O 1
ATOM 1056 N N . LEU A 1 131 ? 35.532 26.851 22.325 1.00 23.36 141 LEU A N 1
ATOM 1057 C CA . LEU A 1 131 ? 35.436 28.140 21.682 1.00 21.90 141 LEU A CA 1
ATOM 1058 C C . LEU A 1 131 ? 36.763 28.843 21.492 1.00 21.83 141 LEU A C 1
ATOM 1059 O O . LEU A 1 131 ? 36.887 29.723 20.645 1.00 25.05 141 LEU A O 1
ATOM 1064 N N . GLY A 1 132 ? 37.753 28.463 22.281 1.00 21.31 142 GLY A N 1
ATOM 1065 C CA . GLY A 1 132 ? 39.050 29.100 22.206 1.00 20.88 142 GLY A CA 1
ATOM 1066 C C . GLY A 1 132 ? 39.081 30.221 23.224 1.00 21.78 142 GLY A C 1
ATOM 1067 O O . GLY A 1 132 ? 38.030 30.668 23.671 1.00 20.98 142 GLY A O 1
ATOM 1068 N N . MET A 1 133 ? 40.273 30.619 23.660 1.00 24.39 143 MET A N 1
ATOM 1069 C CA . MET A 1 133 ? 40.410 31.704 24.633 1.00 29.28 143 MET A CA 1
ATOM 1070 C C . MET A 1 133 ? 40.445 33.037 23.908 1.00 30.49 143 MET A C 1
ATOM 1071 O O . MET A 1 133 ? 41.472 33.448 23.373 1.00 31.53 143 MET A O 1
ATOM 1076 N N . ALA A 1 134 ? 39.311 33.696 23.825 1.00 31.43 144 ALA A N 1
ATOM 1077 C CA . ALA A 1 134 ? 39.299 34.963 23.150 1.00 32.24 144 ALA A CA 1
ATOM 1078 C C . ALA A 1 134 ? 38.330 35.811 23.896 1.00 30.83 144 ALA A C 1
ATOM 1079 O O . ALA A 1 134 ? 37.220 35.372 24.206 1.00 30.64 144 ALA A O 1
ATOM 1081 N N . PRO A 1 135 ? 38.754 37.032 24.235 1.00 28.96 145 PRO A N 1
ATOM 1082 C CA . PRO A 1 135 ? 37.929 37.989 24.969 1.00 27.40 145 PRO A CA 1
ATOM 1083 C C . PRO A 1 135 ? 36.612 38.287 24.249 1.00 27.78 145 PRO A C 1
ATOM 1084 O O . PRO A 1 135 ? 36.558 38.387 23.018 1.00 29.55 145 PRO A O 1
ATOM 1088 N N . GLY A 1 136 ? 35.539 38.368 25.020 1.00 28.01 146 GLY A N 1
ATOM 1089 C CA . GLY A 1 136 ? 34.240 38.646 24.442 1.00 28.02 146 GLY A CA 1
ATOM 1090 C C . GLY A 1 136 ? 33.428 37.445 23.979 1.00 27.44 146 GLY A C 1
ATOM 1091 O O . GLY A 1 136 ? 32.228 37.569 23.813 1.00 29.22 146 GLY A O 1
ATOM 1092 N N . ARG A 1 137 ? 34.042 36.279 23.804 1.00 25.70 147 ARG A N 1
ATOM 1093 C CA . ARG A 1 137 ? 33.293 35.113 23.337 1.00 24.16 147 ARG A CA 1
ATOM 1094 C C . ARG A 1 137 ? 32.459 34.387 24.401 1.00 21.67 147 ARG A C 1
ATOM 1095 O O . ARG A 1 137 ? 31.372 33.884 24.106 1.00 19.93 147 ARG A O 1
ATOM 1103 N N . TRP A 1 138 ? 32.957 34.355 25.635 1.00 19.19 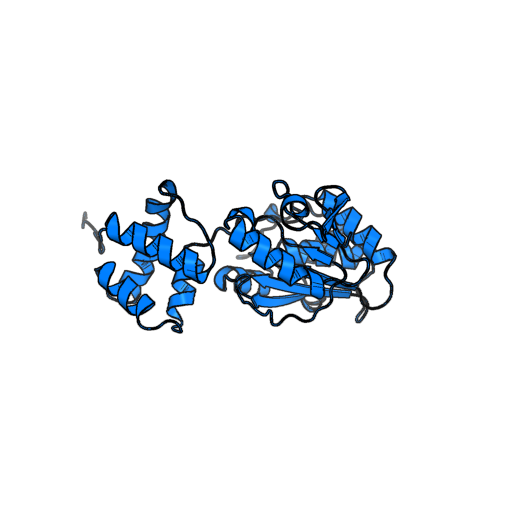148 TRP A N 1
ATOM 1104 C CA . TRP A 1 138 ? 32.271 33.661 26.716 1.00 16.75 148 TRP A CA 1
ATOM 1105 C C . TRP A 1 138 ? 32.787 34.121 28.057 1.00 16.69 148 TRP A C 1
ATOM 1106 O O . TRP A 1 138 ? 33.893 34.624 28.163 1.00 18.52 148 TRP A O 1
ATOM 1117 N N . LYS A 1 139 ? 32.014 33.909 29.101 1.00 16.91 149 LYS A N 1
ATOM 1118 C CA . LYS A 1 139 ? 32.454 34.300 30.421 1.00 19.31 149 LYS A CA 1
ATOM 1119 C C . LYS A 1 139 ? 31.707 33.430 31.421 1.00 16.83 149 LYS A C 1
ATOM 1120 O O . LYS A 1 139 ? 30.598 32.979 31.138 1.00 15.86 149 LYS A O 1
ATOM 1126 N N . VAL A 1 140 ? 32.364 33.114 32.540 1.00 18.74 150 VAL A N 1
ATOM 1127 C CA . VAL A 1 140 ? 31.779 32.276 33.592 1.00 16.29 150 VAL A CA 1
ATOM 1128 C C . VAL A 1 140 ? 31.674 33.062 34.906 1.00 17.34 150 VAL A C 1
ATOM 1129 O O . VAL A 1 140 ? 32.648 33.677 35.353 1.00 19.83 150 VAL A O 1
ATOM 1133 N N . PHE A 1 141 ? 30.475 33.084 35.479 1.00 17.62 151 PHE A N 1
ATOM 1134 C CA . PHE A 1 141 ? 30.223 33.741 36.752 1.00 16.81 151 PHE A CA 1
ATOM 1135 C C . PHE A 1 141 ? 30.012 32.575 37.730 1.00 15.07 151 PHE A C 1
ATOM 1136 O O . PHE A 1 141 ? 29.288 31.638 37.419 1.00 14.95 151 PHE A O 1
ATOM 1144 N N . ALA A 1 142 ? 30.677 32.604 38.876 1.00 13.19 152 ALA A N 1
ATOM 1145 C CA . ALA A 1 142 ? 30.568 31.533 39.862 1.00 14.62 152 ALA A CA 1
ATOM 1146 C C . ALA A 1 142 ? 30.283 32.081 41.255 1.00 14.81 152 ALA A C 1
ATOM 1147 O O . ALA A 1 142 ? 30.906 33.047 41.696 1.00 16.74 152 ALA A O 1
ATOM 1149 N N . SER A 1 143 ? 29.373 31.450 41.979 1.00 13.06 153 SER A N 1
ATOM 1150 C CA . SER A 1 143 ? 29.061 31.923 43.312 1.00 11.43 153 SER A CA 1
ATOM 1151 C C . SER A 1 143 ? 28.818 30.789 44.274 1.00 10.98 153 SER A C 1
ATOM 1152 O O . SER A 1 143 ? 28.702 29.635 43.878 1.00 13.31 153 SER A O 1
ATOM 1155 N N . ASP A 1 144 ? 28.815 31.113 45.551 1.00 11.83 154 ASP A N 1
ATOM 1156 C CA . ASP A 1 144 ? 28.584 30.146 46.600 1.00 9.42 154 ASP A CA 1
ATOM 1157 C C . ASP A 1 144 ? 28.258 30.992 47.815 1.00 10.56 154 ASP A C 1
ATOM 1158 O O . ASP A 1 144 ? 28.574 32.163 47.849 1.00 12.68 154 ASP A O 1
ATOM 1163 N N . ILE A 1 145 ? 27.606 30.413 48.801 1.00 13.27 155 ILE A N 1
ATOM 1164 C CA . ILE A 1 145 ? 27.280 31.134 50.030 1.00 15.14 155 ILE A CA 1
ATOM 1165 C C . ILE A 1 145 ? 28.466 31.122 51.026 1.00 17.37 155 ILE A C 1
ATOM 1166 O O . ILE A 1 145 ? 28.579 31.985 51.902 1.00 19.78 155 ILE A O 1
ATOM 1171 N N . ASP A 1 146 ? 29.381 30.181 50.813 1.00 16.43 156 ASP A N 1
ATOM 1172 C CA . ASP A 1 146 ? 30.537 29.953 51.669 1.00 16.21 156 ASP A CA 1
ATOM 1173 C C . ASP A 1 146 ? 31.745 30.723 51.142 1.00 16.05 156 ASP A C 1
ATOM 1174 O O . ASP A 1 146 ? 32.226 30.479 50.020 1.00 15.02 156 ASP A O 1
ATOM 1179 N N . THR A 1 147 ? 32.243 31.626 51.992 1.00 16.96 157 THR A N 1
ATOM 1180 C CA . THR A 1 147 ? 33.394 32.475 51.686 1.00 15.77 157 THR A CA 1
ATOM 1181 C C . THR A 1 147 ? 34.770 31.795 51.837 1.00 15.70 157 THR A C 1
ATOM 1182 O O . THR A 1 147 ? 35.754 32.252 51.248 1.00 16.79 157 THR A O 1
ATOM 1186 N N . GLU A 1 148 ? 34.849 30.724 52.636 1.00 18.12 158 GLU A N 1
ATOM 1187 C CA . GLU A 1 148 ? 36.099 29.973 52.795 1.00 17.75 158 GLU A CA 1
ATOM 1188 C C . GLU A 1 148 ? 36.435 29.244 51.490 1.00 15.53 158 GLU A C 1
ATOM 1189 O O . GLU A 1 148 ? 37.565 29.331 51.003 1.00 16.43 158 GLU A O 1
ATOM 1195 N N . VAL A 1 149 ? 35.454 28.542 50.922 1.00 15.87 159 VAL A N 1
ATOM 1196 C CA . VAL A 1 149 ? 35.653 27.836 49.663 1.00 16.08 159 VAL A CA 1
ATOM 1197 C C . VAL A 1 149 ? 35.856 28.798 48.476 1.00 17.19 159 VAL A C 1
ATOM 1198 O O . VAL A 1 149 ? 36.627 28.496 47.557 1.00 18.81 159 VAL A O 1
ATOM 1202 N N . LEU A 1 150 ? 35.200 29.959 48.514 1.00 18.59 160 LEU A N 1
ATOM 1203 C CA . LEU A 1 150 ? 35.345 30.978 47.463 1.00 19.87 160 LEU A CA 1
ATOM 1204 C C . LEU A 1 150 ? 36.761 31.559 47.402 1.00 19.73 160 LEU A C 1
ATOM 1205 O O . LEU A 1 150 ? 37.258 31.895 46.329 1.00 21.86 160 LEU A O 1
ATOM 1210 N N . GLU A 1 151 ? 37.391 31.711 48.561 1.00 19.17 161 GLU A N 1
ATOM 1211 C CA . GLU A 1 151 ? 38.739 32.250 48.643 1.00 18.01 161 GLU A CA 1
ATOM 1212 C C . GLU A 1 151 ? 39.728 31.232 48.067 1.00 14.97 161 GLU A C 1
ATOM 1213 O O . GLU A 1 151 ? 40.685 31.592 47.391 1.00 14.73 161 GLU A O 1
ATOM 1219 N N . LYS A 1 152 ? 39.477 29.955 48.313 1.00 15.44 162 LYS A N 1
ATOM 1220 C CA . LYS A 1 152 ? 40.327 28.892 47.762 1.00 15.74 162 LYS A CA 1
ATOM 1221 C C . LYS A 1 152 ? 40.104 28.850 46.252 1.00 13.80 162 LYS A C 1
ATOM 1222 O O . LYS A 1 152 ? 41.036 28.619 45.498 1.00 15.20 162 LYS A O 1
ATOM 1228 N N . ALA A 1 153 ? 38.851 29.023 45.835 1.00 13.19 163 ALA A N 1
ATOM 1229 C CA . ALA A 1 153 ? 38.488 29.049 44.433 1.00 13.09 163 ALA A CA 1
ATOM 1230 C C . ALA A 1 153 ? 39.263 30.186 43.773 1.00 13.50 163 ALA A C 1
ATOM 1231 O O . ALA A 1 153 ? 39.949 30.004 42.750 1.00 14.98 163 ALA A O 1
ATOM 1233 N N . ARG A 1 154 ? 39.195 31.361 44.385 1.00 12.06 164 ARG A N 1
ATOM 1234 C CA . ARG A 1 154 ? 39.910 32.501 43.849 1.00 14.54 164 ARG A CA 1
ATOM 1235 C C . ARG A 1 154 ? 41.435 32.298 43.739 1.00 16.33 164 ARG A C 1
ATOM 1236 O O . ARG A 1 154 ? 42.058 32.826 42.824 1.00 17.31 164 ARG A O 1
ATOM 1244 N N . SER A 1 155 ? 42.034 31.502 44.620 1.00 15.90 165 SER A N 1
ATOM 1245 C CA . SER A 1 155 ? 43.473 31.274 44.542 1.00 18.30 165 SER A CA 1
ATOM 1246 C C . SER A 1 155 ? 43.822 30.332 43.400 1.00 18.08 165 SER A C 1
ATOM 1247 O O . SER A 1 155 ? 44.901 30.420 42.832 1.00 17.47 165 SER A O 1
ATOM 1250 N N . GLY A 1 156 ? 42.899 29.427 43.073 1.00 18.98 166 GLY A N 1
ATOM 1251 C CA . GLY A 1 156 ? 43.101 28.488 41.988 1.00 18.95 166 GLY A CA 1
ATOM 1252 C C . GLY A 1 156 ? 44.231 27.496 42.167 1.00 19.23 166 GLY A C 1
ATOM 1253 O O . GLY A 1 156 ? 44.770 26.989 41.198 1.00 20.44 166 GLY A O 1
ATOM 1254 N N . ILE A 1 157 ? 44.582 27.190 43.400 1.00 20.00 167 ILE A N 1
ATOM 1255 C CA . ILE A 1 157 ? 45.650 26.235 43.665 1.00 18.87 167 ILE A CA 1
ATOM 1256 C C . ILE A 1 157 ? 45.056 24.884 43.995 1.00 17.15 167 ILE A C 1
ATOM 1257 O O . ILE A 1 157 ? 44.101 24.797 44.757 1.00 17.70 167 ILE A O 1
ATOM 1262 N N . TYR A 1 158 ? 45.594 23.834 43.386 1.00 17.26 168 TYR A N 1
ATOM 1263 C CA . TYR A 1 158 ? 45.124 22.478 43.622 1.00 17.04 168 TYR A CA 1
ATOM 1264 C C . TYR A 1 158 ? 46.315 21.558 43.634 1.00 18.50 168 TYR A C 1
ATOM 1265 O O . TYR A 1 158 ? 47.395 21.923 43.203 1.00 17.84 168 TYR A O 1
ATOM 1274 N N . ARG A 1 159 ? 46.114 20.344 44.115 1.00 19.91 169 ARG A N 1
ATOM 1275 C CA . ARG A 1 159 ? 47.176 19.354 44.125 1.00 20.24 169 ARG A CA 1
ATOM 1276 C C . ARG A 1 159 ? 47.011 18.620 42.818 1.00 20.35 169 ARG A C 1
ATOM 1277 O O . ARG A 1 159 ? 45.885 18.380 42.374 1.00 20.78 169 ARG A O 1
ATOM 1285 N N . LEU A 1 160 ? 48.129 18.269 42.202 1.00 22.10 170 LEU A N 1
ATOM 1286 C CA . LEU A 1 160 ? 48.149 17.559 40.926 1.00 23.75 170 LEU A CA 1
ATOM 1287 C C . LEU A 1 160 ? 47.334 16.244 40.864 1.00 24.65 170 LEU A C 1
ATOM 1288 O O . LEU A 1 160 ? 46.907 15.829 39.790 1.00 25.70 170 LEU A O 1
ATOM 1293 N N . SER A 1 161 ? 47.104 15.591 41.997 1.00 25.63 171 SER A N 1
ATOM 1294 C CA . SER A 1 161 ? 46.336 14.362 41.991 1.00 26.67 171 SER A CA 1
ATOM 1295 C C . SER A 1 161 ? 44.841 14.641 41.811 1.00 27.25 171 SER A C 1
ATOM 1296 O O . SER A 1 161 ? 44.083 13.786 41.326 1.00 29.95 171 SER A O 1
ATOM 1299 N N . GLU A 1 162 ? 44.422 15.859 42.149 1.00 25.04 172 GLU A N 1
ATOM 1300 C CA . GLU A 1 162 ? 43.022 16.262 41.999 1.00 22.59 172 GLU A CA 1
ATOM 1301 C C . GLU A 1 162 ? 42.674 16.448 40.520 1.00 21.35 172 GLU A C 1
ATOM 1302 O O . GLU A 1 162 ? 41.501 16.548 40.145 1.00 19.65 172 GLU A O 1
ATOM 1308 N N . LEU A 1 163 ? 43.703 16.446 39.683 1.00 19.77 173 LEU A N 1
ATOM 1309 C CA . LEU A 1 163 ? 43.544 16.652 38.261 1.00 20.61 173 LEU A CA 1
ATOM 1310 C C . LEU A 1 163 ? 43.685 15.423 37.397 1.00 21.38 173 LEU A C 1
ATOM 1311 O O . LEU A 1 163 ? 43.995 15.545 36.214 1.00 20.99 173 LEU A O 1
ATOM 1316 N N . LYS A 1 164 ? 43.417 14.250 37.958 1.00 23.48 174 LYS A N 1
ATOM 1317 C CA . LYS A 1 164 ? 43.523 13.007 37.193 1.00 26.16 174 LYS A CA 1
ATOM 1318 C C . LYS A 1 164 ? 42.606 12.942 35.974 1.00 26.78 174 LYS A C 1
ATOM 1319 O O . LYS A 1 164 ? 42.870 12.176 35.056 1.00 26.94 174 LYS A O 1
ATOM 1325 N N . THR A 1 165 ? 41.516 13.711 35.980 1.00 28.09 175 THR A N 1
ATOM 1326 C CA . THR A 1 165 ? 40.557 13.737 34.863 1.00 26.76 175 THR A CA 1
ATOM 1327 C C . THR A 1 165 ? 40.943 14.648 33.683 1.00 25.57 175 THR A C 1
ATOM 1328 O O . THR A 1 165 ? 40.240 14.666 32.668 1.00 27.00 175 THR A O 1
ATOM 1332 N N . LEU A 1 166 ? 42.032 15.410 33.805 1.00 25.26 176 LEU A N 1
ATOM 1333 C CA . LEU A 1 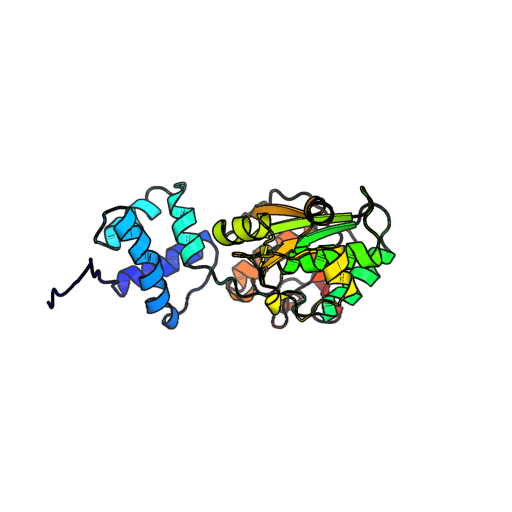166 ? 42.467 16.291 32.707 1.00 21.24 176 LEU A CA 1
ATOM 1334 C C . LEU A 1 166 ? 43.438 15.594 31.771 1.00 21.75 176 LEU A C 1
ATOM 1335 O O . LEU A 1 166 ? 44.151 14.671 32.159 1.00 22.91 176 LEU A O 1
ATOM 1340 N N . SER A 1 167 ? 43.459 16.012 30.522 1.00 19.65 177 SER A N 1
ATOM 1341 C CA . SER A 1 167 ? 44.367 15.405 29.583 1.00 19.53 177 SER A CA 1
ATOM 1342 C C . SER A 1 167 ? 45.702 16.092 29.770 1.00 20.06 177 SER A C 1
ATOM 1343 O O . SER A 1 167 ? 45.767 17.127 30.413 1.00 18.97 177 SER A O 1
ATOM 1346 N N . PRO A 1 168 ? 46.796 15.515 29.253 1.00 19.72 178 PRO A N 1
ATOM 1347 C CA . PRO A 1 168 ? 48.110 16.161 29.393 1.00 22.76 178 PRO A CA 1
ATOM 1348 C C . PRO A 1 168 ? 48.108 17.545 28.706 1.00 21.31 178 PRO A C 1
ATOM 1349 O O . PRO A 1 168 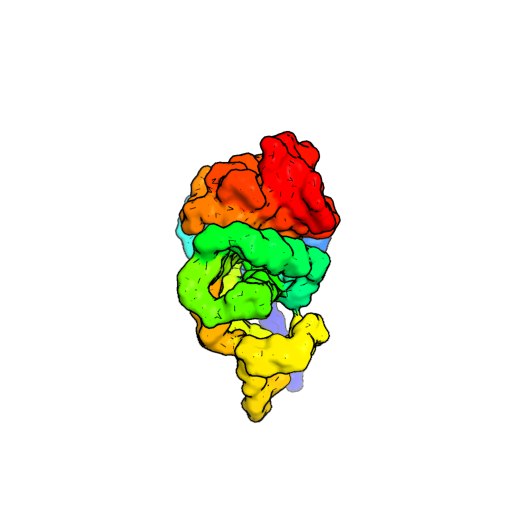? 48.882 18.425 29.074 1.00 22.40 178 PRO A O 1
ATOM 1353 N N . GLN A 1 169 ? 47.262 17.717 27.691 1.00 20.06 179 GLN A N 1
ATOM 1354 C CA . GLN A 1 169 ? 47.134 18.993 26.984 1.00 20.70 179 GLN A CA 1
ATOM 1355 C C . GLN A 1 169 ? 46.443 20.070 27.855 1.00 19.47 179 GLN A C 1
ATOM 1356 O O . GLN A 1 169 ? 46.877 21.213 27.903 1.00 18.21 179 GLN A O 1
ATOM 1362 N N . GLN A 1 170 ? 45.367 19.712 28.539 1.00 18.77 180 GLN A N 1
ATOM 1363 C CA . GLN A 1 170 ? 44.686 20.673 29.375 1.00 19.13 180 GLN A CA 1
ATOM 1364 C C . GLN A 1 170 ? 45.566 21.085 30.525 1.00 20.62 180 GLN A C 1
ATOM 1365 O O . GLN A 1 170 ? 45.559 22.257 30.907 1.00 21.33 180 GLN A O 1
ATOM 1371 N N . LEU A 1 171 ? 46.313 20.127 31.076 1.00 20.16 181 LEU A N 1
ATOM 1372 C CA . LEU A 1 171 ? 47.207 20.399 32.189 1.00 21.52 181 LEU A CA 1
ATOM 1373 C C . LEU A 1 171 ? 48.260 21.447 31.804 1.00 21.16 181 LEU A C 1
ATOM 1374 O O . LEU A 1 171 ? 48.515 22.415 32.530 1.00 21.86 181 LEU A O 1
ATOM 1379 N N . GLN A 1 172 ? 48.868 21.231 30.649 1.00 22.49 182 GLN A N 1
ATOM 1380 C CA . GLN A 1 172 ? 49.909 22.105 30.104 1.00 22.91 182 GLN A CA 1
ATOM 1381 C C . GLN A 1 172 ? 49.379 23.493 29.708 1.00 20.61 182 GLN A C 1
ATOM 1382 O O . GLN A 1 172 ? 49.992 24.510 29.988 1.00 20.95 182 GLN A O 1
ATOM 1388 N N . ARG A 1 173 ? 48.226 23.520 29.067 1.00 21.19 183 ARG A N 1
ATOM 1389 C CA . ARG A 1 173 ? 47.624 24.759 28.628 1.00 21.41 183 ARG A CA 1
ATOM 1390 C C . ARG A 1 173 ? 47.020 25.645 29.704 1.00 21.16 183 ARG A C 1
ATOM 1391 O O . ARG A 1 173 ? 47.098 26.858 29.603 1.00 23.14 183 ARG A O 1
ATOM 1399 N N . TYR A 1 174 ? 46.408 25.050 30.723 1.00 20.85 184 TYR A N 1
ATOM 1400 C CA . TYR A 1 174 ? 45.709 25.827 31.737 1.00 20.16 184 TYR A CA 1
ATOM 1401 C C . TYR A 1 174 ? 46.262 25.932 33.146 1.00 20.01 184 TYR A C 1
ATOM 1402 O O . TYR A 1 174 ? 45.714 26.688 33.941 1.00 19.78 184 TYR A O 1
ATOM 1411 N N . PHE A 1 175 ? 47.369 25.238 33.433 1.00 20.99 185 PHE A N 1
ATOM 1412 C CA . PHE A 1 175 ? 47.966 25.221 34.769 1.00 20.64 185 PHE A CA 1
ATOM 1413 C C . PHE A 1 175 ? 49.473 25.392 34.783 1.00 23.23 185 PHE A C 1
ATOM 1414 O O . PHE A 1 175 ? 50.154 25.154 33.785 1.00 21.40 185 PHE A O 1
ATOM 1422 N N . MET A 1 176 ? 49.984 25.807 35.938 1.00 23.58 186 MET A N 1
ATOM 1423 C CA . MET A 1 176 ? 51.420 25.979 36.157 1.00 27.28 186 MET A CA 1
ATOM 1424 C C . MET A 1 176 ? 51.743 25.032 37.288 1.00 27.58 186 MET A C 1
ATOM 1425 O O . MET A 1 176 ? 51.041 25.027 38.291 1.00 26.65 186 MET A O 1
ATOM 1430 N N . ARG A 1 177 ? 52.754 24.193 37.109 1.00 28.53 187 ARG A N 1
ATOM 1431 C CA . ARG A 1 177 ? 53.134 23.231 38.136 1.00 31.01 187 ARG A CA 1
ATOM 1432 C C . ARG A 1 177 ? 54.115 23.820 39.124 1.00 31.00 187 ARG A C 1
ATOM 1433 O O . ARG A 1 177 ? 54.901 24.697 38.772 1.00 33.28 187 ARG A O 1
ATOM 1441 N N . GLY A 1 178 ? 54.053 23.341 40.363 1.00 33.49 188 GLY A N 1
ATOM 1442 C CA . GLY A 1 178 ? 54.922 23.836 41.416 1.00 33.04 188 GLY A CA 1
ATOM 1443 C C . GLY A 1 178 ? 56.173 23.017 41.577 1.00 33.68 188 GLY A C 1
ATOM 1444 O O . GLY A 1 178 ? 56.234 21.854 41.164 1.00 34.89 188 GLY A O 1
ATOM 1445 N N . THR A 1 179 ? 57.169 23.630 42.207 1.00 35.45 189 THR A N 1
ATOM 1446 C CA . THR A 1 179 ? 58.467 23.004 42.459 1.00 36.89 189 THR A CA 1
ATOM 1447 C C . THR A 1 179 ? 58.932 23.358 43.867 1.00 37.92 189 THR A C 1
ATOM 1448 O O . THR A 1 179 ? 58.490 24.371 44.446 1.00 38.20 189 THR A O 1
ATOM 1452 N N . GLY A 1 180 ? 59.856 22.547 44.387 1.00 38.77 190 GLY A N 1
ATOM 1453 C CA . GLY A 1 180 ? 60.412 22.780 45.708 1.00 40.13 190 GLY A CA 1
ATOM 1454 C C . GLY A 1 180 ? 59.457 22.432 46.827 1.00 42.20 190 GLY A C 1
ATOM 1455 O O . GLY A 1 180 ? 58.912 21.320 46.840 1.00 43.09 190 GLY A O 1
ATOM 1456 N N . PRO A 1 181 ? 59.223 23.353 47.781 1.00 41.22 191 PRO A N 1
ATOM 1457 C CA . PRO A 1 181 ? 58.309 23.098 48.905 1.00 41.98 191 PRO A CA 1
ATOM 1458 C C . PRO A 1 181 ? 56.879 22.809 48.445 1.00 41.95 191 PRO A C 1
ATOM 1459 O O . PRO A 1 181 ? 56.308 21.746 48.750 1.00 43.15 191 PRO A O 1
ATOM 1463 N N . HIS A 1 182 ? 56.320 23.754 47.689 1.00 43.31 192 HIS A N 1
ATOM 1464 C CA . HIS A 1 182 ? 54.965 23.629 47.178 1.00 42.37 192 HIS A CA 1
ATOM 1465 C C . HIS A 1 182 ? 54.967 23.043 45.778 1.00 41.02 192 HIS A C 1
ATOM 1466 O O . HIS A 1 182 ? 54.744 23.743 44.786 1.00 40.99 192 HIS A O 1
ATOM 1473 N N . GLU A 1 183 ? 55.294 21.757 45.726 1.00 40.85 193 GLU A N 1
ATOM 1474 C CA . GLU A 1 183 ? 55.317 20.982 44.506 1.00 38.03 193 GLU A CA 1
ATOM 1475 C C . GLU A 1 183 ? 54.256 19.927 44.721 1.00 38.16 193 GLU A C 1
ATOM 1476 O O . GLU A 1 183 ? 53.957 19.572 45.874 1.00 40.34 193 GLU A O 1
ATOM 1482 N N . GLY A 1 184 ? 53.788 19.334 43.623 1.00 37.11 194 GLY A N 1
ATOM 1483 C CA . GLY A 1 184 ? 52.705 18.364 43.701 1.00 33.48 194 GLY A CA 1
ATOM 1484 C C . GLY A 1 184 ? 51.453 19.227 43.683 1.00 31.67 194 GLY A C 1
ATOM 1485 O O . GLY A 1 184 ? 50.325 18.740 43.773 1.00 31.14 194 GLY A O 1
ATOM 1486 N N . LEU A 1 185 ? 51.697 20.534 43.567 1.00 29.83 195 LEU A N 1
ATOM 1487 C CA . LEU A 1 185 ? 50.690 21.581 43.521 1.00 28.24 195 LEU A CA 1
ATOM 1488 C C . LEU A 1 185 ? 50.767 22.231 42.141 1.00 27.91 195 LEU A C 1
ATOM 1489 O O . LEU A 1 185 ? 51.813 22.211 41.497 1.00 27.08 195 LEU A O 1
ATOM 1494 N N . VAL A 1 186 ? 49.642 22.764 41.685 1.00 26.73 196 VAL A N 1
ATOM 1495 C CA . VAL A 1 186 ? 49.546 23.455 40.410 1.00 26.73 196 VAL A CA 1
ATOM 1496 C C . VAL A 1 186 ? 48.632 24.651 40.667 1.00 23.93 196 VAL A C 1
ATOM 1497 O O . VAL A 1 186 ? 47.914 24.680 41.663 1.00 24.05 196 VAL A O 1
ATOM 1501 N N . ARG A 1 187 ? 48.691 25.654 39.804 1.00 23.06 197 ARG A N 1
ATOM 1502 C CA . ARG A 1 187 ? 47.831 26.820 39.943 1.00 21.20 197 ARG A CA 1
ATOM 1503 C C . ARG A 1 187 ? 47.211 27.113 38.583 1.00 19.27 197 ARG A C 1
ATOM 1504 O O . ARG A 1 187 ? 47.852 26.917 37.561 1.00 19.52 197 ARG A O 1
ATOM 1512 N N . VAL A 1 188 ? 45.939 27.503 38.569 1.00 20.94 198 VAL A N 1
ATOM 1513 C CA . VAL A 1 188 ? 45.247 27.836 37.324 1.00 20.56 198 VAL A CA 1
ATOM 1514 C C . VAL A 1 188 ? 45.975 29.028 36.704 1.00 19.09 198 VAL A C 1
ATOM 1515 O O . VAL A 1 188 ? 46.394 29.940 37.407 1.00 20.59 198 VAL A O 1
ATOM 1519 N N . ARG A 1 189 ? 46.204 28.989 35.407 1.00 18.36 199 ARG A N 1
ATOM 1520 C CA . ARG A 1 189 ? 46.878 30.098 34.781 1.00 18.50 199 ARG A CA 1
ATOM 1521 C C . ARG A 1 189 ? 45.986 31.323 34.793 1.00 18.73 199 ARG A C 1
ATOM 1522 O O . ARG A 1 189 ? 44.789 31.244 34.538 1.00 20.23 199 ARG A O 1
ATOM 1530 N N . GLN A 1 190 ? 46.589 32.460 35.093 1.00 18.71 200 GLN A N 1
ATOM 1531 C CA . GLN A 1 190 ? 45.907 33.746 35.135 1.00 18.46 200 GLN A CA 1
ATOM 1532 C C . GLN A 1 190 ? 45.087 33.977 33.884 1.00 16.89 200 GLN A C 1
ATOM 1533 O O . GLN A 1 190 ? 44.031 34.548 33.958 1.00 17.44 200 GLN A O 1
ATOM 1539 N N . GLU A 1 191 ? 45.587 33.545 32.738 1.00 18.78 201 GLU A N 1
ATOM 1540 C CA . GLU A 1 191 ? 44.861 33.716 31.485 1.00 21.94 201 GLU A CA 1
ATOM 1541 C C . GLU A 1 191 ? 43.505 33.066 31.550 1.00 20.60 201 GLU A C 1
ATOM 1542 O O . GLU A 1 191 ? 42.532 33.620 31.055 1.00 22.90 201 GLU A O 1
ATOM 1548 N N . LEU A 1 192 ? 43.435 31.857 32.098 1.00 18.25 202 LEU A N 1
ATOM 1549 C CA . LEU A 1 192 ? 42.140 31.212 32.185 1.00 14.28 202 LEU A CA 1
ATOM 1550 C C . LEU A 1 192 ? 41.362 31.793 33.358 1.00 13.66 202 LEU A C 1
ATOM 1551 O O . LEU A 1 192 ? 40.168 32.000 33.238 1.00 13.44 202 LEU A O 1
ATOM 1556 N N . ALA A 1 193 ? 42.038 32.142 34.453 1.00 12.69 203 ALA A N 1
ATOM 1557 C CA . ALA A 1 193 ? 41.348 32.686 35.619 1.00 12.51 203 ALA A CA 1
ATOM 1558 C C . ALA A 1 193 ? 40.619 33.990 35.329 1.00 13.07 203 ALA A C 1
ATOM 1559 O O . ALA A 1 193 ? 39.618 34.275 35.967 1.00 16.03 203 ALA A O 1
ATOM 1561 N N . ASN A 1 194 ? 41.090 34.773 34.357 1.00 14.46 204 ASN A N 1
ATOM 1562 C CA . ASN A 1 194 ? 40.440 36.044 33.990 1.00 13.84 204 ASN A CA 1
ATOM 1563 C C . ASN A 1 194 ? 39.049 35.867 33.392 1.00 13.40 204 ASN A C 1
ATOM 1564 O O . ASN A 1 194 ? 38.292 36.819 33.305 1.00 13.46 204 ASN A O 1
ATOM 1569 N N . TYR A 1 195 ? 38.722 34.666 32.936 1.00 13.79 205 TYR A N 1
ATOM 1570 C CA . TYR A 1 195 ? 37.417 34.400 32.361 1.00 14.75 205 TYR A CA 1
ATOM 1571 C C . TYR A 1 195 ? 36.359 33.969 33.372 1.00 16.43 205 TYR A C 1
ATOM 1572 O O . TYR A 1 195 ? 35.225 33.685 32.999 1.00 17.24 205 TYR A O 1
ATOM 1581 N N . VAL A 1 196 ? 36.716 33.853 34.644 1.00 17.59 206 VAL A N 1
ATOM 1582 C CA . VAL A 1 196 ? 35.714 33.492 35.624 1.00 18.09 206 VAL A CA 1
ATOM 1583 C C . VAL A 1 196 ? 35.717 34.498 36.765 1.00 19.57 206 VAL A C 1
ATOM 1584 O O . VAL A 1 196 ? 36.766 34.968 37.189 1.00 21.65 206 VAL A O 1
ATOM 1588 N N . GLU A 1 197 ? 34.520 34.914 37.158 1.00 20.15 207 GLU A N 1
ATOM 1589 C CA . GLU A 1 197 ? 34.341 35.885 38.210 1.00 20.76 207 GLU A CA 1
ATOM 1590 C C . GLU A 1 197 ? 33.654 35.166 39.349 1.00 17.92 207 GLU A C 1
ATOM 1591 O O . GLU A 1 197 ? 32.662 34.492 39.121 1.00 17.85 207 GLU A O 1
ATOM 1597 N N . PHE A 1 198 ? 34.167 35.323 40.568 1.00 17.48 208 PHE A N 1
ATOM 1598 C CA . PHE A 1 198 ? 33.598 34.676 41.757 1.00 16.47 208 PHE A CA 1
ATOM 1599 C C . PHE A 1 198 ? 32.880 35.688 42.624 1.00 19.35 208 PHE A C 1
ATOM 1600 O O . PHE A 1 198 ? 33.398 36.787 42.833 1.00 20.00 208 PHE A O 1
ATOM 1608 N N . SER A 1 199 ? 31.734 35.300 43.175 1.00 19.27 209 SER A N 1
ATOM 1609 C CA . SER A 1 199 ? 30.950 36.180 44.040 1.00 23.61 209 SER A CA 1
ATOM 1610 C C . SER A 1 199 ? 30.134 35.341 45.029 1.00 23.29 209 SER A C 1
ATOM 1611 O O . SER A 1 199 ? 29.853 34.191 44.761 1.00 24.40 209 SER A O 1
ATOM 1614 N N . SER A 1 200 ? 29.792 35.891 46.186 1.00 23.31 210 SER A N 1
ATOM 1615 C CA . SER A 1 200 ? 29.017 35.127 47.151 1.00 22.01 210 SER A CA 1
ATOM 1616 C C . SER A 1 200 ? 27.573 35.482 46.930 1.00 20.81 210 SER A C 1
ATOM 1617 O O . SER A 1 200 ? 27.220 36.659 46.820 1.00 21.53 210 SER A O 1
ATOM 1620 N N . VAL A 1 201 ? 26.747 34.459 46.786 1.00 19.92 211 VAL A N 1
ATOM 1621 C CA . VAL A 1 201 ? 25.334 34.658 46.575 1.00 18.98 211 VAL A CA 1
ATOM 1622 C C . VAL A 1 201 ? 24.642 33.553 47.355 1.00 17.31 211 VAL A C 1
ATOM 1623 O O . VAL A 1 201 ? 25.054 32.403 47.292 1.00 16.95 211 VAL A O 1
ATOM 1627 N N . ASN A 1 202 ? 23.677 33.927 48.182 1.00 17.51 212 ASN A N 1
ATOM 1628 C CA . ASN A 1 202 ? 22.917 32.974 48.967 1.00 17.57 212 ASN A CA 1
ATOM 1629 C C . ASN A 1 202 ? 21.688 32.689 48.107 1.00 18.73 212 ASN A C 1
ATOM 1630 O O . ASN A 1 202 ? 20.949 33.596 47.738 1.00 20.73 212 ASN A O 1
ATOM 1635 N N . LEU A 1 203 ? 21.501 31.445 47.727 1.00 17.45 213 LEU A N 1
ATOM 1636 C CA . LEU A 1 203 ? 20.377 31.087 46.882 1.00 18.90 213 LEU A CA 1
ATOM 1637 C C . LEU A 1 203 ? 18.990 31.396 47.454 1.00 19.10 213 LEU A C 1
ATOM 1638 O O . LEU A 1 203 ? 18.025 31.459 46.711 1.00 16.91 213 LEU A O 1
ATOM 1643 N N . LEU A 1 204 ? 18.872 31.555 48.766 1.00 20.27 214 LEU A N 1
ATOM 1644 C CA . LEU A 1 204 ? 17.573 31.868 49.351 1.00 24.31 214 LEU A CA 1
ATOM 1645 C C . LEU A 1 204 ? 17.176 33.346 49.227 1.00 27.59 214 LEU A C 1
ATOM 1646 O O . LEU A 1 204 ? 16.131 33.742 49.749 1.00 30.14 214 LEU A O 1
ATOM 1651 N N . GLU A 1 205 ? 18.019 34.175 48.607 1.00 29.75 215 GLU A N 1
ATOM 1652 C CA . GLU A 1 205 ? 17.682 35.590 48.420 1.00 30.28 215 GLU A CA 1
ATOM 1653 C C . GLU A 1 205 ? 16.466 35.595 47.513 1.00 29.86 215 GLU A C 1
ATOM 1654 O O . GLU A 1 205 ? 16.309 34.713 46.672 1.00 29.48 215 GLU A O 1
ATOM 1660 N N . LYS A 1 206 ? 15.621 36.603 47.658 1.00 30.55 216 LYS A N 1
ATOM 1661 C CA . LYS A 1 206 ? 14.459 36.708 46.801 1.00 32.67 216 LYS A CA 1
ATOM 1662 C C . LYS A 1 206 ? 14.888 37.403 45.514 1.00 32.04 216 LYS A C 1
ATOM 1663 O O . LYS A 1 206 ? 14.163 37.408 44.517 1.00 33.48 216 LYS A O 1
ATOM 1669 N N . GLN A 1 207 ? 16.117 37.918 45.527 1.00 32.14 217 GLN A N 1
ATOM 1670 C CA . GLN A 1 207 ? 16.697 38.575 44.374 1.00 32.99 217 GLN A CA 1
ATOM 1671 C C . GLN A 1 207 ? 18.200 38.391 44.355 1.00 31.76 217 GLN A C 1
ATOM 1672 O O . GLN A 1 207 ? 18.878 38.691 45.337 1.00 32.13 217 GLN A O 1
ATOM 1678 N N . TYR A 1 208 ? 18.694 37.874 43.231 1.00 31.80 218 TYR A N 1
ATOM 1679 C CA . TYR A 1 208 ? 20.114 37.622 43.013 1.00 30.31 218 TYR A CA 1
ATOM 1680 C C . TYR A 1 208 ? 20.833 38.737 42.237 1.00 33.34 218 TYR A C 1
ATOM 1681 O O . TYR A 1 208 ? 20.418 39.123 41.128 1.00 34.06 218 TYR A O 1
ATOM 1690 N N . ASN A 1 209 ? 21.985 39.140 42.764 1.00 33.20 219 ASN A N 1
ATOM 1691 C CA . ASN A 1 209 ? 22.815 40.171 42.156 1.00 34.99 219 ASN A CA 1
ATOM 1692 C C . ASN A 1 209 ? 23.733 39.516 41.137 1.00 32.01 219 ASN A C 1
ATOM 1693 O O . ASN A 1 209 ? 24.949 39.548 41.278 1.00 33.42 219 ASN A O 1
ATOM 1698 N N . VAL A 1 210 ? 23.161 38.915 40.106 1.00 29.71 220 VAL A N 1
ATOM 1699 C CA . VAL A 1 210 ? 23.976 38.222 39.124 1.00 26.03 220 VAL A CA 1
ATOM 1700 C C . VAL A 1 210 ? 23.797 38.789 37.728 1.00 25.62 220 VAL A C 1
ATOM 1701 O O . VAL A 1 210 ? 22.712 39.255 37.377 1.00 26.52 220 VAL A O 1
ATOM 1705 N N . PRO A 1 211 ? 24.881 38.810 36.930 1.00 24.99 221 PRO A N 1
ATOM 1706 C CA . PRO A 1 211 ? 24.872 39.320 35.557 1.00 27.58 221 PRO A CA 1
ATOM 1707 C C . PRO A 1 211 ? 24.162 38.440 34.506 1.00 30.13 221 PRO A C 1
ATOM 1708 O O . PRO A 1 211 ? 24.789 38.017 33.532 1.00 31.44 221 PRO A O 1
ATOM 1712 N N . GLY A 1 212 ? 22.861 38.200 34.696 1.00 33.59 222 GLY A N 1
ATOM 1713 C CA . GLY A 1 212 ? 22.087 37.382 33.773 1.00 30.56 222 GLY A CA 1
ATOM 1714 C C . GLY A 1 212 ? 21.492 38.217 32.665 1.00 29.50 222 GLY A C 1
ATOM 1715 O O . GLY A 1 212 ? 21.625 39.428 32.717 1.00 32.58 222 GLY A O 1
ATOM 1716 N N . PRO A 1 213 ? 20.753 37.633 31.707 1.00 28.08 223 PRO A N 1
ATOM 1717 C CA . PRO A 1 213 ? 20.401 36.218 31.550 1.00 24.57 223 PRO A CA 1
ATOM 1718 C C . PRO A 1 213 ? 21.582 35.360 31.147 1.00 23.85 223 PRO A C 1
ATOM 1719 O O . PRO A 1 213 ? 22.571 35.848 30.600 1.00 21.86 223 PRO A O 1
ATOM 1723 N N . PHE A 1 214 ? 21.439 34.061 31.355 1.00 21.89 224 PHE A N 1
ATOM 1724 C CA . PHE A 1 214 ? 22.516 33.136 31.063 1.00 19.71 224 PHE A CA 1
ATOM 1725 C C . PHE A 1 214 ? 22.113 32.137 30.017 1.00 18.45 224 PHE A C 1
ATOM 1726 O O . PHE A 1 214 ? 20.956 31.785 29.901 1.00 20.29 224 PHE A O 1
ATOM 1734 N N . ASP A 1 215 ? 23.090 31.650 29.275 1.00 19.32 225 ASP A N 1
ATOM 1735 C CA . ASP A 1 215 ? 22.821 30.625 28.285 1.00 18.49 225 ASP A CA 1
ATOM 1736 C C . ASP A 1 215 ? 22.737 29.276 29.013 1.00 17.85 225 ASP A C 1
ATOM 1737 O O . ASP A 1 215 ? 22.093 28.345 28.535 1.00 19.05 225 ASP A O 1
ATOM 1742 N N . ALA A 1 216 ? 23.414 29.161 30.153 1.00 16.19 226 ALA A N 1
ATOM 1743 C CA . ALA A 1 216 ? 23.415 27.920 30.917 1.00 15.93 226 ALA A CA 1
ATOM 1744 C C . ALA A 1 216 ? 23.621 28.213 32.391 1.00 17.86 226 ALA A C 1
ATOM 1745 O O . ALA A 1 216 ? 24.398 29.110 32.755 1.00 19.77 226 ALA A O 1
ATOM 1747 N N . ILE A 1 217 ? 22.890 27.502 33.237 1.00 16.72 227 ILE A N 1
ATOM 1748 C CA . ILE A 1 217 ? 23.043 27.658 34.666 1.00 17.40 227 ILE A CA 1
ATOM 1749 C C . ILE A 1 217 ? 23.304 26.258 35.222 1.00 17.21 227 ILE A C 1
ATOM 1750 O O . ILE A 1 217 ? 22.607 25.318 34.867 1.00 15.36 227 ILE A O 1
ATOM 1755 N N . PHE A 1 218 ? 24.400 26.120 35.971 1.00 17.29 228 PHE A N 1
ATOM 1756 C CA . PHE A 1 218 ? 24.786 24.871 36.618 1.00 18.04 228 PHE A CA 1
ATOM 1757 C C . PHE A 1 218 ? 24.352 24.966 38.078 1.00 18.70 228 PHE A C 1
ATOM 1758 O O . PHE A 1 218 ? 24.796 25.842 38.812 1.00 17.51 228 PHE A O 1
ATOM 1766 N N . CYS A 1 219 ? 23.449 24.097 38.491 1.00 17.28 229 CYS A N 1
ATOM 1767 C CA . CYS A 1 219 ? 23.012 24.113 39.858 1.00 17.80 229 CYS A CA 1
ATOM 1768 C C . CYS A 1 219 ? 23.062 22.663 40.274 1.00 16.48 229 CYS A C 1
ATOM 1769 O O . CYS A 1 219 ? 22.041 22.012 40.462 1.00 17.51 229 CYS A O 1
ATOM 1772 N N . ARG A 1 220 ? 24.276 22.156 40.420 1.00 16.07 230 ARG A N 1
ATOM 1773 C CA . ARG A 1 220 ? 24.468 20.770 40.757 1.00 14.57 230 ARG A CA 1
ATOM 1774 C C . ARG A 1 220 ? 24.870 20.469 42.185 1.00 15.56 230 ARG A C 1
ATOM 1775 O O . ARG A 1 220 ? 25.718 21.144 42.776 1.00 14.50 230 ARG A O 1
ATOM 1783 N N . ASN A 1 221 ? 24.250 19.416 42.718 1.00 14.13 231 ASN A N 1
ATOM 1784 C CA . ASN A 1 221 ? 24.507 18.900 44.055 1.00 14.72 231 ASN A CA 1
ATOM 1785 C C . ASN A 1 221 ? 24.439 19.882 45.213 1.00 16.52 231 ASN A C 1
ATOM 1786 O O . ASN A 1 221 ? 25.308 19.894 46.069 1.00 17.31 231 ASN A O 1
ATOM 1791 N N . VAL A 1 222 ? 23.397 20.705 45.237 1.00 16.36 232 VAL A N 1
ATOM 1792 C CA . VAL A 1 222 ? 23.187 21.683 46.306 1.00 17.69 232 VAL A CA 1
ATOM 1793 C C . VAL A 1 222 ? 21.730 21.644 46.733 1.00 17.83 232 VAL A C 1
ATOM 1794 O O . VAL A 1 222 ? 21.409 21.727 47.917 1.00 21.00 232 VAL A O 1
ATOM 1798 N N . MET A 1 223 ? 20.851 21.450 45.764 1.00 19.76 233 MET A N 1
ATOM 1799 C CA . MET A 1 223 ? 19.427 21.376 46.025 1.00 19.47 233 MET A CA 1
ATOM 1800 C C . MET A 1 223 ? 19.164 20.227 46.987 1.00 20.19 233 MET A C 1
ATOM 1801 O O . MET A 1 223 ? 18.169 20.214 47.689 1.00 22.32 233 MET A O 1
ATOM 1806 N N . ILE A 1 224 ? 20.099 19.287 47.039 1.00 20.14 234 ILE A N 1
ATOM 1807 C CA . ILE A 1 224 ? 19.995 18.122 47.901 1.00 20.86 234 ILE A CA 1
ATOM 1808 C C . ILE A 1 224 ? 20.005 18.467 49.412 1.00 23.12 234 ILE A C 1
ATOM 1809 O O . ILE A 1 224 ? 19.560 17.662 50.240 1.00 21.67 234 ILE A O 1
ATOM 1814 N N . TYR A 1 225 ? 20.493 19.659 49.761 1.00 22.34 235 TYR A N 1
ATOM 1815 C CA . TYR A 1 225 ? 20.546 20.104 51.154 1.00 22.36 235 TYR A CA 1
ATOM 1816 C C . TYR A 1 225 ? 19.334 20.920 51.546 1.00 24.13 235 TYR A C 1
ATOM 1817 O O . TYR A 1 225 ? 19.197 21.296 52.706 1.00 26.68 235 TYR A O 1
ATOM 1826 N N . PHE A 1 226 ? 18.465 21.203 50.579 1.00 25.95 236 PHE A N 1
ATOM 1827 C CA . PHE A 1 226 ? 17.269 22.005 50.799 1.00 26.42 236 PHE A CA 1
ATOM 1828 C C . PHE A 1 226 ? 16.019 21.139 50.741 1.00 28.35 236 PHE A C 1
ATOM 1829 O O . PHE A 1 226 ? 16.071 19.978 50.320 1.00 29.32 236 PHE A O 1
ATOM 1837 N N . ASP A 1 227 ? 14.899 21.682 51.209 1.00 30.38 237 ASP A N 1
ATOM 1838 C CA . ASP A 1 227 ? 13.652 20.933 51.132 1.00 31.83 237 ASP A CA 1
ATOM 1839 C C . ASP A 1 227 ? 12.928 21.315 49.835 1.00 32.57 237 ASP A C 1
ATOM 1840 O O . ASP A 1 227 ? 13.398 22.188 49.093 1.00 34.51 237 ASP A O 1
ATOM 1845 N N . LYS A 1 228 ? 11.779 20.697 49.577 1.00 32.31 238 LYS A N 1
ATOM 1846 C CA . LYS A 1 228 ? 11.031 20.960 48.358 1.00 31.99 238 LYS A CA 1
ATOM 1847 C C . LYS A 1 228 ? 10.463 22.347 48.165 1.00 30.54 238 LYS A C 1
ATOM 1848 O O . LYS A 1 228 ? 10.431 22.828 47.039 1.00 32.26 238 LYS A O 1
ATOM 1854 N N . THR A 1 229 ? 10.002 22.999 49.230 1.00 30.38 239 THR A N 1
ATOM 1855 C CA . THR A 1 229 ? 9.449 24.348 49.075 1.00 31.13 239 THR A CA 1
ATOM 1856 C C . THR A 1 229 ? 10.598 25.271 48.694 1.00 29.49 239 THR A C 1
ATOM 1857 O O . THR A 1 229 ? 10.509 26.062 47.754 1.00 30.11 239 THR A O 1
ATOM 1861 N N . THR A 1 230 ? 11.692 25.130 49.433 1.00 30.78 240 THR A N 1
ATOM 1862 C CA . THR A 1 230 ? 12.891 25.911 49.217 1.00 30.41 240 THR A CA 1
ATOM 1863 C C . THR A 1 230 ? 13.391 25.680 47.792 1.00 29.60 240 THR A C 1
ATOM 1864 O O . THR A 1 230 ? 13.646 26.635 47.059 1.00 32.42 240 THR A O 1
ATOM 1868 N N . GLN A 1 231 ? 13.457 24.417 47.379 1.00 25.94 241 GLN A N 1
ATOM 1869 C CA . GLN A 1 231 ? 13.895 24.078 46.038 1.00 25.20 241 GLN A CA 1
ATOM 1870 C C . GLN A 1 231 ? 13.022 24.699 44.964 1.00 25.48 241 GLN A C 1
ATOM 1871 O O . GLN A 1 231 ? 13.528 25.257 44.003 1.00 27.42 241 GLN A O 1
ATOM 1877 N N . GLU A 1 232 ? 11.708 24.618 45.117 1.00 26.28 242 GLU A N 1
ATOM 1878 C CA . GLU A 1 232 ? 10.800 25.191 44.127 1.00 26.37 242 GLU A CA 1
ATOM 1879 C C . GLU A 1 232 ? 10.967 26.720 44.046 1.00 27.42 242 GLU A C 1
ATOM 1880 O O . GLU A 1 232 ? 10.922 27.314 42.959 1.00 28.10 242 GLU A O 1
ATOM 1886 N N . ASP A 1 233 ? 11.161 27.359 45.195 1.00 27.66 243 ASP A N 1
ATOM 1887 C CA . ASP A 1 233 ? 11.334 28.807 45.231 1.00 28.71 243 ASP A CA 1
ATOM 1888 C C . ASP A 1 233 ? 12.521 29.223 44.412 1.00 28.39 243 ASP A C 1
ATOM 1889 O O . ASP A 1 233 ? 12.445 30.170 43.646 1.00 29.70 243 ASP A O 1
ATOM 1894 N N . ILE A 1 234 ? 13.634 28.527 44.594 1.00 27.60 244 ILE A N 1
ATOM 1895 C CA . ILE A 1 234 ? 14.854 28.844 43.859 1.00 24.82 244 ILE A CA 1
ATOM 1896 C C . ILE A 1 234 ? 14.676 28.601 42.369 1.00 25.09 244 ILE A C 1
ATOM 1897 O O . ILE A 1 234 ? 14.964 29.485 41.564 1.00 24.49 244 ILE A O 1
ATOM 1902 N N . LEU A 1 235 ? 14.155 27.431 42.001 1.00 25.27 245 LEU A N 1
ATOM 1903 C CA . LEU A 1 235 ? 13.950 27.118 40.590 1.00 23.85 245 LEU A CA 1
ATOM 1904 C C . LEU A 1 235 ? 13.127 28.172 39.871 1.00 24.97 245 LEU A C 1
ATOM 1905 O O . LEU A 1 235 ? 13.435 28.526 38.739 1.00 24.58 245 LEU A O 1
ATOM 1910 N N . ARG A 1 236 ? 12.079 28.680 40.510 1.00 25.65 246 ARG A N 1
ATOM 1911 C CA . ARG A 1 236 ? 11.274 29.712 39.868 1.00 26.86 246 ARG A CA 1
ATOM 1912 C C . ARG A 1 236 ? 12.070 31.008 39.687 1.00 26.73 246 ARG A C 1
ATOM 1913 O O . ARG A 1 236 ? 11.814 31.789 38.761 1.00 27.31 246 ARG A O 1
ATOM 1921 N N . ARG A 1 237 ? 13.065 31.226 40.537 1.00 26.20 247 ARG A N 1
ATOM 1922 C CA . ARG A 1 237 ? 13.895 32.408 40.387 1.00 24.94 247 ARG A CA 1
ATOM 1923 C C . ARG A 1 237 ? 14.895 32.236 39.240 1.00 25.80 247 ARG A C 1
ATOM 1924 O O . ARG A 1 237 ? 15.320 33.207 38.634 1.00 25.72 247 ARG A O 1
ATOM 1932 N N . PHE A 1 238 ? 15.215 31.002 38.887 1.00 25.18 248 PHE A N 1
ATOM 1933 C CA . PHE A 1 238 ? 16.146 30.762 37.795 1.00 25.70 248 PHE A CA 1
ATOM 1934 C C . PHE A 1 238 ? 15.478 31.078 36.458 1.00 25.94 248 PHE A C 1
ATOM 1935 O O . PHE A 1 238 ? 16.140 31.436 35.495 1.00 27.13 248 PHE A O 1
ATOM 1943 N N . VAL A 1 239 ? 14.156 30.950 36.412 1.00 28.19 249 VAL A N 1
ATOM 1944 C CA . VAL A 1 239 ? 13.395 31.147 35.185 1.00 27.87 249 VAL A CA 1
ATOM 1945 C C . VAL A 1 239 ? 13.673 32.411 34.377 1.00 26.24 249 VAL A C 1
ATOM 1946 O O . VAL A 1 239 ? 13.908 32.325 33.176 1.00 27.11 249 VAL A O 1
ATOM 1950 N N . PRO A 1 240 ? 13.619 33.599 35.004 1.00 23.61 250 PRO A N 1
ATOM 1951 C CA . PRO A 1 240 ? 13.883 34.850 34.295 1.00 25.06 250 PRO A CA 1
ATOM 1952 C C . PRO A 1 240 ? 15.375 35.020 33.995 1.00 24.18 250 PRO A C 1
ATOM 1953 O O . PRO A 1 240 ? 15.765 35.914 33.227 1.00 23.50 250 PRO A O 1
ATOM 1957 N N . LEU A 1 241 ? 16.213 34.219 34.658 1.00 24.49 251 LEU A N 1
ATOM 1958 C CA . LEU A 1 241 ? 17.654 34.308 34.473 1.00 22.57 251 LEU A CA 1
ATOM 1959 C C . LEU A 1 241 ? 18.185 33.487 33.303 1.00 23.89 251 LEU A C 1
ATOM 1960 O O . LEU A 1 241 ? 19.388 33.552 32.992 1.00 23.14 251 LEU A O 1
ATOM 1965 N N . LEU A 1 242 ? 17.309 32.695 32.677 1.00 22.70 252 LEU A N 1
ATOM 1966 C CA . LEU A 1 242 ? 17.687 31.892 31.516 1.00 23.55 252 LEU A CA 1
ATOM 1967 C C . LEU A 1 242 ? 17.315 32.545 30.175 1.00 23.36 252 LEU A C 1
ATOM 1968 O O . LEU A 1 242 ? 16.220 33.072 30.031 1.00 23.86 252 LEU A O 1
ATOM 1973 N N . LYS A 1 243 ? 18.247 32.569 29.223 1.00 22.96 253 LYS A N 1
ATOM 1974 C CA . LYS A 1 243 ? 17.981 33.114 27.888 1.00 23.88 253 LYS A CA 1
ATOM 1975 C C . LYS A 1 243 ? 17.022 32.108 27.271 1.00 25.66 253 LYS A C 1
ATOM 1976 O O . LYS A 1 243 ? 17.038 30.947 27.674 1.00 27.77 253 LYS A O 1
ATOM 1982 N N . PRO A 1 244 ? 16.213 32.510 26.267 1.00 27.36 254 PRO A N 1
ATOM 1983 C CA . PRO A 1 244 ? 15.238 31.627 25.604 1.00 26.80 254 PRO A CA 1
ATOM 1984 C C . PRO A 1 244 ? 15.580 30.147 25.364 1.00 28.09 254 PRO A C 1
ATOM 1985 O O . PRO A 1 244 ? 14.805 29.266 25.744 1.00 28.16 254 PRO A O 1
ATOM 1989 N N . ASP A 1 245 ? 16.712 29.851 24.748 1.00 28.22 255 ASP A N 1
ATOM 1990 C CA . ASP A 1 245 ? 17.042 28.446 24.543 1.00 30.16 255 ASP A CA 1
ATOM 1991 C C . ASP A 1 245 ? 18.159 27.944 25.468 1.00 29.38 255 ASP A C 1
ATOM 1992 O O . ASP A 1 245 ? 18.943 27.071 25.094 1.00 29.24 255 ASP A O 1
ATOM 1997 N N . GLY A 1 246 ? 18.200 28.491 26.684 1.00 26.17 256 GLY A N 1
ATOM 1998 C CA . GLY A 1 246 ? 19.215 28.136 27.657 1.00 24.72 256 GLY A CA 1
ATOM 1999 C C . GLY A 1 246 ? 19.044 26.785 28.329 1.00 23.75 256 GLY A C 1
ATOM 2000 O O . GLY A 1 246 ? 17.942 26.222 28.342 1.00 23.76 256 GLY A O 1
ATOM 2001 N N . LEU A 1 247 ? 20.122 26.329 28.971 1.00 19.89 257 LEU A N 1
ATOM 2002 C CA . LEU A 1 247 ? 20.195 25.039 29.661 1.00 17.70 257 LEU A CA 1
ATOM 2003 C C . LEU A 1 247 ? 20.350 25.159 31.170 1.00 15.74 257 LEU A C 1
ATOM 2004 O O . LEU A 1 247 ? 21.073 26.024 31.660 1.00 16.22 257 LEU A O 1
ATOM 2009 N N . LEU A 1 248 ? 19.665 24.302 31.914 1.00 14.90 258 LEU A N 1
ATOM 2010 C CA . LEU A 1 248 ? 19.800 24.282 33.367 1.00 14.50 258 LEU A CA 1
ATOM 2011 C C . LEU A 1 248 ? 20.336 22.901 33.715 1.00 14.80 258 LEU A C 1
ATOM 2012 O O . LEU A 1 248 ? 19.675 21.899 33.465 1.00 16.91 258 LEU A O 1
ATOM 2017 N N . PHE A 1 249 ? 21.548 22.836 34.249 1.00 16.08 259 PHE A N 1
ATOM 2018 C CA . PHE A 1 249 ? 22.143 21.556 34.586 1.00 15.47 259 PHE A CA 1
ATOM 2019 C C . PHE A 1 249 ? 21.910 21.243 36.039 1.00 15.26 259 PHE A C 1
ATOM 2020 O O . PHE A 1 249 ? 22.248 22.048 36.892 1.00 15.22 259 PHE A O 1
ATOM 2028 N N . ALA A 1 250 ? 21.325 20.084 36.325 1.00 14.29 260 ALA A N 1
ATOM 2029 C CA . ALA A 1 250 ? 21.083 19.674 37.713 1.00 16.50 260 ALA A CA 1
ATOM 2030 C C . ALA A 1 250 ? 22.041 18.555 38.108 1.00 15.67 260 ALA A C 1
ATOM 2031 O O . ALA A 1 250 ? 22.743 18.024 37.262 1.00 14.89 260 ALA A O 1
ATOM 2033 N N . GLY A 1 251 ? 22.097 18.238 39.400 1.00 16.40 261 GLY A N 1
ATOM 2034 C CA . GLY A 1 251 ? 22.965 17.183 39.907 1.00 16.35 261 GLY A CA 1
ATOM 2035 C C . GLY A 1 251 ? 22.380 15.820 39.600 1.00 18.77 261 GLY A C 1
ATOM 2036 O O . GLY A 1 251 ? 21.181 15.710 39.345 1.00 18.97 261 GLY A O 1
ATOM 2037 N N . HIS A 1 252 ? 23.208 14.781 39.656 1.00 21.57 262 HIS A N 1
ATOM 2038 C CA . HIS A 1 252 ? 22.784 13.417 39.326 1.00 22.06 262 HIS A CA 1
ATOM 2039 C C . HIS A 1 252 ? 21.455 12.933 39.919 1.00 25.13 262 HIS A C 1
ATOM 2040 O O . HIS A 1 252 ? 20.700 12.233 39.255 1.00 26.77 262 HIS A O 1
ATOM 2047 N N . SER A 1 253 ? 21.170 13.296 41.163 1.00 26.64 263 SER A N 1
ATOM 2048 C CA . SER A 1 253 ? 19.949 12.832 41.822 1.00 28.40 263 SER A CA 1
ATOM 2049 C C . SER A 1 253 ? 18.804 13.831 41.889 1.00 27.73 263 SER A C 1
ATOM 2050 O O . SER A 1 253 ? 17.779 13.561 42.515 1.00 29.19 263 SER A O 1
ATOM 2053 N N . GLU A 1 254 ? 18.969 14.978 41.244 1.00 27.24 264 GLU A N 1
ATOM 2054 C CA . GLU A 1 254 ? 17.948 16.017 41.266 1.00 27.18 264 GLU A CA 1
ATOM 2055 C C . GLU A 1 254 ? 17.022 15.957 40.058 1.00 27.94 264 GLU A C 1
ATOM 2056 O O . GLU A 1 254 ? 17.465 15.655 38.949 1.00 28.41 264 G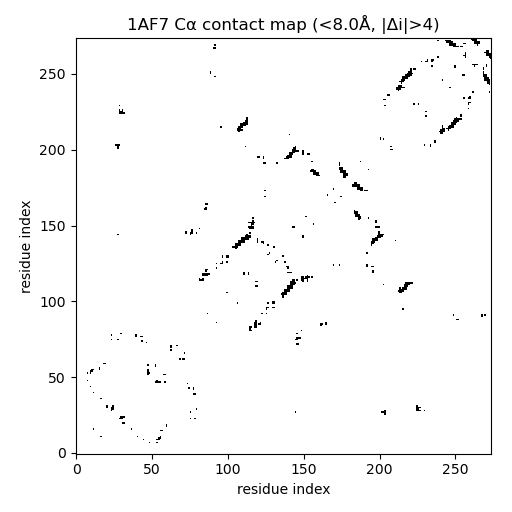LU A O 1
ATOM 2062 N N . ASN A 1 255 ? 15.729 16.170 40.290 1.00 28.85 265 ASN A N 1
ATOM 2063 C CA . ASN A 1 255 ? 14.743 16.192 39.210 1.00 29.49 265 ASN A CA 1
ATOM 2064 C C . ASN A 1 255 ? 13.929 17.480 39.349 1.00 27.96 265 ASN A C 1
ATOM 2065 O O . ASN A 1 255 ? 12.996 17.552 40.137 1.00 29.14 265 ASN A O 1
ATOM 2070 N N . PHE A 1 256 ? 14.289 18.487 38.562 1.00 29.07 266 PHE A N 1
ATOM 2071 C CA . PHE A 1 256 ? 13.661 19.811 38.589 1.00 28.98 266 PHE A CA 1
ATOM 2072 C C . PHE A 1 256 ? 12.272 19.910 37.983 1.00 29.88 266 PHE A C 1
ATOM 2073 O O . PHE A 1 256 ? 11.401 20.611 38.507 1.00 30.16 266 PHE A O 1
ATOM 2081 N N . SER A 1 257 ? 12.077 19.211 36.874 1.00 31.79 267 SER A N 1
ATOM 2082 C CA . SER A 1 257 ? 10.817 19.211 36.158 1.00 33.40 267 SER A CA 1
ATOM 2083 C C . SER A 1 257 ? 9.653 18.960 37.103 1.00 34.61 267 SER A C 1
ATOM 2084 O O . SER A 1 257 ? 8.621 19.630 37.016 1.00 35.47 267 SER A O 1
ATOM 2087 N N . ASN A 1 258 ? 9.853 18.045 38.053 1.00 36.63 268 ASN A N 1
ATOM 2088 C CA . ASN A 1 258 ? 8.805 17.684 39.007 1.00 36.99 268 ASN A CA 1
ATOM 2089 C C . ASN A 1 258 ? 8.488 18.777 40.047 1.00 36.80 268 ASN A C 1
ATOM 2090 O O . ASN A 1 258 ? 7.511 18.689 40.803 1.00 36.15 268 ASN A O 1
ATOM 2095 N N . LEU A 1 259 ? 9.289 19.836 40.035 1.00 35.52 269 LEU A N 1
ATOM 2096 C CA . LEU A 1 259 ? 9.092 20.946 40.946 1.00 34.35 269 LEU A CA 1
ATOM 2097 C C . LEU A 1 259 ? 8.390 22.085 40.211 1.00 36.43 269 LEU A C 1
ATOM 2098 O O . LEU A 1 259 ? 7.427 22.665 40.736 1.00 36.58 269 LEU A O 1
ATOM 2103 N N . VAL A 1 260 ? 8.890 22.449 39.028 1.00 33.86 270 VAL A N 1
ATOM 2104 C CA . VAL A 1 260 ? 8.244 23.493 38.243 1.00 33.30 270 VAL A CA 1
ATOM 2105 C C . VAL A 1 260 ? 8.130 22.958 36.821 1.00 33.47 270 VAL A C 1
ATOM 2106 O O . VAL A 1 260 ? 9.107 22.443 36.255 1.00 33.90 270 VAL A O 1
ATOM 2110 N N . ARG A 1 261 ? 6.922 23.037 36.264 1.00 36.62 271 ARG A N 1
ATOM 2111 C CA . ARG A 1 261 ? 6.657 22.549 34.910 1.00 37.00 271 ARG A CA 1
ATOM 2112 C C . ARG A 1 261 ? 7.176 23.421 33.765 1.00 37.66 271 ARG A C 1
ATOM 2113 O O . ARG A 1 261 ? 7.194 23.000 32.604 1.00 38.87 271 ARG A O 1
ATOM 2121 N N . GLU A 1 262 ? 7.610 24.633 34.094 1.00 37.85 272 GLU A N 1
ATOM 2122 C CA . GLU A 1 262 ? 8.163 25.544 33.096 1.00 37.00 272 GLU A CA 1
ATOM 2123 C C . GLU A 1 262 ? 9.523 24.985 32.609 1.00 35.94 272 GLU A C 1
ATOM 2124 O O . GLU A 1 262 ? 10.128 25.534 31.688 1.00 35.83 272 GLU A O 1
ATOM 2130 N N . PHE A 1 263 ? 10.004 23.915 33.247 1.00 33.68 273 PHE A N 1
ATOM 2131 C CA . PHE A 1 263 ? 11.273 23.279 32.889 1.00 31.51 273 PHE A CA 1
ATOM 2132 C C . PHE A 1 263 ? 10.991 21.910 32.339 1.00 30.63 273 PHE A C 1
ATOM 2133 O O . PHE A 1 263 ? 10.153 21.200 32.866 1.00 31.21 273 PHE A O 1
ATOM 2141 N N . SER A 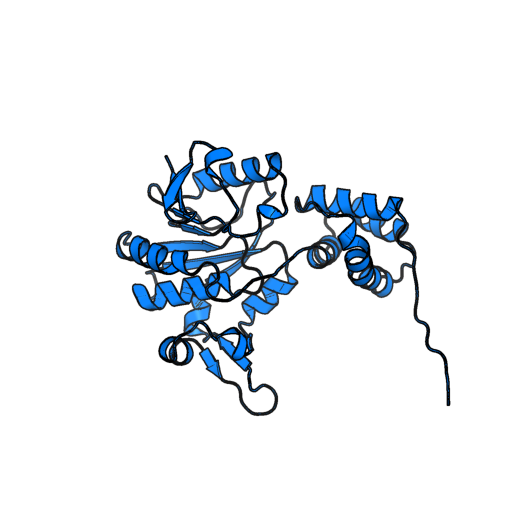1 264 ? 11.768 21.504 31.344 1.00 30.85 274 SER A N 1
ATOM 2142 C CA . SER A 1 264 ? 11.595 20.222 30.669 1.00 30.55 274 SER A CA 1
ATOM 2143 C C . SER A 1 264 ? 12.952 19.526 30.447 1.00 29.34 274 SER A C 1
ATOM 2144 O O . SER A 1 264 ? 13.933 20.169 30.085 1.00 30.25 274 SER A O 1
ATOM 2147 N N . LEU A 1 265 ? 12.995 18.210 30.627 1.00 28.49 275 LEU A N 1
ATOM 2148 C CA . LEU A 1 265 ? 14.230 17.437 30.476 1.00 28.57 275 LEU A CA 1
ATOM 2149 C C . LEU A 1 265 ? 14.661 17.361 29.025 1.00 28.85 275 LEU A C 1
ATOM 2150 O O . LEU A 1 265 ? 13.831 17.153 28.144 1.00 31.16 275 LEU A O 1
ATOM 2155 N N . ARG A 1 266 ? 15.964 17.454 28.787 1.00 28.62 276 ARG A N 1
ATOM 2156 C CA . ARG A 1 266 ? 16.508 17.400 27.442 1.00 28.50 276 ARG A CA 1
ATOM 2157 C C . ARG A 1 266 ? 17.702 16.454 27.303 1.00 29.31 276 ARG A C 1
ATOM 2158 O O . ARG A 1 266 ? 18.085 16.096 26.189 1.00 30.35 276 ARG A O 1
ATOM 2166 N N . GLY A 1 267 ? 18.286 16.042 28.426 1.00 27.44 277 GLY A N 1
ATOM 2167 C CA . GLY A 1 267 ? 19.448 15.159 28.384 1.00 26.66 277 GLY A CA 1
ATOM 2168 C C . GLY A 1 267 ? 19.826 14.658 29.761 1.00 25.98 277 GLY A C 1
ATOM 2169 O O . GLY A 1 267 ? 19.024 14.751 30.660 1.00 28.20 277 GLY A O 1
ATOM 2170 N N . GLN A 1 268 ? 21.031 14.134 29.939 1.00 26.47 278 GLN A N 1
ATOM 2171 C CA . GLN A 1 268 ? 21.437 13.647 31.257 1.00 26.64 278 GLN A CA 1
ATOM 2172 C C . GLN A 1 268 ? 21.376 14.755 32.309 1.00 23.85 278 GLN A C 1
ATOM 2173 O O . GLN A 1 268 ? 22.336 15.481 32.505 1.00 24.49 278 GLN A O 1
ATOM 2179 N N . THR A 1 269 ? 20.244 14.836 32.994 1.00 23.21 279 THR A N 1
ATOM 2180 C CA . THR A 1 269 ? 19.955 15.827 34.026 1.00 21.58 279 THR A CA 1
ATOM 2181 C C . THR A 1 269 ? 20.093 17.264 33.555 1.00 21.30 279 THR A C 1
ATOM 2182 O O . THR A 1 269 ? 20.520 18.139 34.305 1.00 21.70 279 THR A O 1
ATOM 2186 N N . VAL A 1 270 ? 19.698 17.493 32.303 1.00 19.09 280 VAL A N 1
ATOM 2187 C CA . VAL A 1 270 ? 19.733 18.814 31.685 1.00 20.40 280 VAL A CA 1
ATOM 2188 C C . VAL A 1 270 ? 18.303 19.222 31.310 1.00 19.90 280 VAL A C 1
ATOM 2189 O O . VAL A 1 270 ? 17.590 18.476 30.646 1.00 21.31 280 VAL A O 1
ATOM 2193 N N . TYR A 1 271 ? 17.901 20.413 31.736 1.00 20.46 281 TYR A N 1
ATOM 2194 C CA . TYR A 1 271 ? 16.569 20.954 31.492 1.00 20.26 281 TYR A CA 1
ATOM 2195 C C . TYR A 1 271 ? 16.558 22.1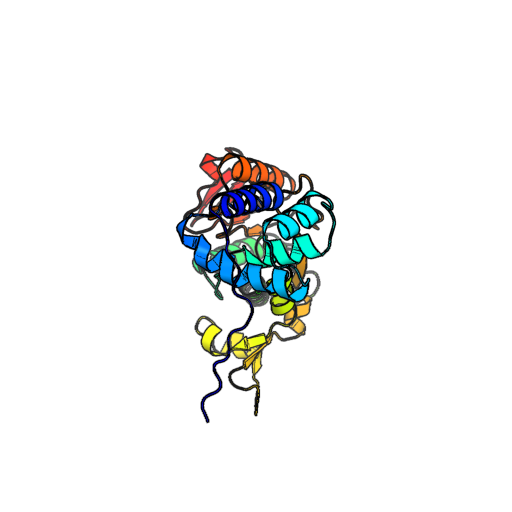72 30.571 1.00 20.75 281 TYR A C 1
ATOM 2196 O O . TYR A 1 271 ? 17.562 22.869 30.426 1.00 20.95 281 TYR A O 1
ATOM 2205 N N . ALA A 1 272 ? 15.403 22.435 29.970 1.00 21.18 282 ALA A N 1
ATOM 2206 C CA . ALA A 1 272 ? 15.207 23.562 29.075 1.00 20.19 282 ALA A CA 1
ATOM 2207 C C . ALA A 1 272 ? 13.863 24.132 29.433 1.00 20.95 282 ALA A C 1
ATOM 2208 O O . ALA A 1 272 ? 13.062 23.471 30.085 1.00 21.61 282 ALA A O 1
ATOM 2210 N N . LEU A 1 273 ? 13.649 25.398 29.112 1.00 25.04 283 LEU A N 1
ATOM 2211 C CA . LEU A 1 273 ? 12.363 26.004 29.396 1.00 29.77 283 LEU A CA 1
ATOM 2212 C C . LEU A 1 273 ? 11.387 25.289 28.480 1.00 33.28 283 LEU A C 1
ATOM 2213 O O . LEU A 1 273 ? 11.665 25.169 27.286 1.00 34.02 283 LEU A O 1
ATOM 2218 N N . SER A 1 274 ? 10.280 24.788 29.032 1.00 37.05 284 SER A N 1
ATOM 2219 C CA . SER A 1 274 ? 9.271 24.091 28.235 1.00 40.96 284 SER A CA 1
ATOM 2220 C C . SER A 1 274 ? 8.603 25.039 27.206 1.00 41.81 284 SER A C 1
ATOM 2221 O O . SER A 1 274 ? 8.251 26.195 27.586 1.00 41.10 284 SER A O 1
#

Radius of gyration: 20.76 Å; Cα contacts (8 Å, |Δi|>4): 412; chains: 1; bounding box: 54×29×63 Å

Foldseek 3Di:
DDDDDDDQDADQDPVLVVLLQVVCCVPQQFHDDPVCVVQLCVQCVVVCVVVVHRDSVVVSCVCVVDVDDPVVQSSNLSPDDQDDAACDVVVVLVVLLVLLLPDWWEAEEEEEAQFLNRVQLSNLLSCCVSVNQDPRGYAYEYEHQHPVSLVNNLFQKDFLVSPPVDDPVSCVVFWAADDDPPGSMIGGDPSSSVRYHYDYFRLQDLDTPDDAQHQEYEDEDPCVRHDLVSSLSSVVVNVVSHDQFHKYAYYQPDDCCVNPVLWDDDDRRIIGGD

Secondary structure (DSSP, 8-state):
-------------HHHHHHHHHHHHHHH-----GGGHHHHHHHHHHHHHHHT---HHHHHHHHHH-TT-THHHHHHHHH------TTTTTTHHHHHHHHHHHS-S-EEEEES--TTTHHHHHHHHHHHHHH-S-TTSEEEEEEES-HHHHHHHHHTEEEGGGGTTS-HHHHHHHEEE--TTS-SEEEE-HHHHTTEEEEE--TT-SS------EEEEEE-SSGGGS-HHHHHHHHHHHGGGEEEEEEEEE-TT---TTT-TTEEEEETTEEEE-

Sequence (274 aa):
SVLLQMTQRLALSDAHFRRICQLIYQRAGIVLADHKRDMVYNRLVRRLRALGLDDFGRYLSMLEANQNSAEWQAFINALTTNLTAFFREAHHFPILAEHARRRHGEYRVWSAAASTGEEPYSIAITLADALGMAPGRWKVFASDIDTEVLEKARSGIYRLSELKTLSPQQLQRYFMRGTGPHEGLVRVRQELANYVEFSSVNLLEKQYNVPGPFDAIFCRNVMIYFDKTTQEDILRRFVPLLKPDGLLFAGHSENFSNLVREFSLRGQTVYALS

B-factor: mean 25.79, std 9.15, range [6.42, 53.74]

Nearest PDB structures (foldseek):
  1bc5-assembly1_A  TM=9.765E-01  e=7.750E-53  Salmonella enterica subsp. enterica serovar Typhimurium
  5xly-assembly1_A  TM=6.558E-01  e=1.279E-23  Pseudomonas aeruginosa PAO1
  5xlx-assembly1_D  TM=8.752E-01  e=7.436E-18  Pseudomonas aeruginosa PAO1
  5ftw-assembly1_A  TM=7.831E-01  e=6.994E-19  Bacillus subtilis
  3mcz-assembly1_B  TM=7.206E-01  e=5.528E-06  Burkholderia thailandensis E264

Organism: Salmonella typhimurium (strain LT2 / SGSC1412 / ATCC 700720) (NCBI:txid99287)

InterPro domains:
  IPR000780 MCP methyltransferase, CheR-type [PR00996] (46-59)
  IPR000780 MCP methyltransferase, CheR-type [PR00996] (85-97)
  IPR000780 MCP methyltransferase, CheR-type [PR00996] (118-138)
  IPR000780 MCP methyltransferase, CheR-type [PR00996] (152-168)
  IPR000780 MCP methyltransferase, CheR-type [PR00996] (224-238)
  IPR000780 MCP methyltransferase, CheR-type [PR00996] (243-266)
  IPR000780 MCP methyltransferase, CheR-type [PS50123] (15-286)
  IPR000780 MCP methyltransferase, CheR-type [SM00138] (24-284)
  IPR022641 Chemotaxis receptor methyltransferase CheR, N-terminal [PF03705] (26-76)
  IPR022642 MCP methyltransferase, CheR-type, SAM-binding domain, C-terminal [PF01739] (92-281)
  IPR026024 Chemotaxis protein methyltransferase CheR [PIRSF000410] (17-282)
  IPR029063 S-adenosyl-L-methionine-dependent methyltransferase superfamily [G3DSA:3.40.50.150] (91-284)
  IPR029063 S-adenosyl-L-methionine-dependent methyltransferase superfamily [SSF53335] (92-281)
  IPR036804 Chemotaxis receptor methyltransferase CheR, N-terminal domain superfamily [G3DSA:1.10.155.10] (11-90)
  IPR050903 Bacterial Chemotaxis Protein Methyltransferase [PTHR24422] (12-274)

CATH classification: 1.10.155.10 (+1 more: 3.40.50.150)

Solvent-accessible surface area: 13964 Å² total; per-residue (Å²): 167,147,160,144,151,143,104,112,188,10,83,26,45,76,64,40,4,134,64,0,26,109,18,0,74,142,63,3,0,14,86,21,36,102,155,41,68,109,54,0,31,85,92,0,20,136,55,0,129,74,76,64,36,101,60,2,9,137,0,0,28,89,1,65,73,82,93,146,40,94,31,6,58,22,0,7,14,12,0,11,62,50,149,34,47,7,30,75,26,54,68,0,8,89,43,0,18,102,9,0,134,134,74,144,49,66,0,68,0,0,0,3,21,0,10,23,0,10,10,0,3,0,0,0,0,14,0,7,66,16,35,29,81,46,122,57,46,3,64,0,6,0,0,16,32,1,43,100,9,0,104,129,0,108,37,2,80,11,144,62,68,62,9,171,86,19,43,103,105,26,48,121,119,8,4,113,115,16,108,55,131,116,97,30,52,3,109,7,62,114,94,0,25,91,28,12,95,24,27,56,6,27,11,50,77,180,154,21,105,19,58,26,70,0,8,0,0,0,0,10,18,20,1,83,59,21,49,109,97,10,14,54,74,0,0,102,49,0,33,97,36,13,60,120,102,2,18,0,0,0,0,111,76,13,67,0,27,104,30,1,169,77,0,14,91,160,31,110,20,3,4,17,47,106